Protein AF-A0A5E3WW06-F1 (afdb_monomer)

pLDDT: mean 76.6, std 21.36, range [31.81, 98.38]

Sequence (312 aa):
MSDDNSSRRSQTSQTLKNLDCHLPHRPDLPDSQSADARKVPAVPALAGVGKQVNDSDDGDSFSKTSNLSQGERTRPPTAEELYLRRRQRLVLPSGVEALHFNARTASYTGKTAYYAVEQSVVSIHCTDSRPPRRPRKTQGREEVLPLDDEKNLQWRKSVGQFIGGAFLSQIDHIPIARRLWTLGSFPAGYVLTRRITRSTTARGAGKECVHIWLTGGGFRFGSPAEFAAHAIWLMRGAPAGECACKQCTHACQKDITVILEEPFRPPRKSAASMNWPPPEDRVAKRKFGSVGDIGEVVADSVDRQVKRRHSL

Nearest PDB structures (foldseek):
  2ajp-assembly3_B  TM=4.097E-01  e=6.421E-01  Homo sapiens
  6yjz-assembly1_B  TM=3.781E-01  e=1.707E+00  Mus musculus
  6yk0-assembly2_D  TM=3.649E-01  e=1.437E+00  Mus musculus
  6yk1-assembly2_C  TM=2.907E-01  e=1.915E+00  Mus musculus

Solvent-accessible surface area (backbone atoms only — not comparable to full-atom values): 20523 Å² total; per-residue (Å²): 136,84,80,90,91,84,86,86,89,76,89,88,85,82,85,89,75,81,84,78,78,81,70,81,81,74,81,87,74,80,86,79,74,89,76,78,87,78,81,80,81,86,82,80,89,82,86,81,89,86,89,81,88,79,90,83,81,89,81,91,81,84,88,79,89,69,81,71,69,73,73,78,76,74,73,80,79,49,75,64,57,52,49,52,55,43,48,60,38,57,43,47,76,88,57,47,84,45,50,45,79,39,78,93,76,50,26,35,34,31,66,60,96,19,28,38,29,53,71,34,31,35,39,51,70,36,63,76,32,57,81,80,70,81,78,74,91,59,98,60,69,72,41,75,57,52,81,84,36,67,69,44,43,50,41,27,33,51,25,15,37,37,50,46,26,30,47,50,65,75,48,97,79,65,80,81,49,89,62,75,23,22,36,71,56,72,34,65,60,44,47,47,36,38,35,66,42,77,46,71,42,100,83,68,55,66,45,79,46,80,46,58,35,38,36,37,58,92,45,76,28,77,45,43,66,50,40,31,36,43,51,52,21,25,50,68,62,53,58,85,92,51,49,57,15,38,89,77,60,69,48,61,61,68,62,52,45,52,60,45,45,50,62,71,51,72,79,70,78,51,71,87,74,57,76,65,74,72,94,72,79,83,70,88,78,79,80,92,74,82,88,82,84,89,84,92,78,85,89,82,85,81,86,78,88,81,81,88,77,89,81,132

Structure (mmCIF, N/CA/C/O backbone):
data_AF-A0A5E3WW06-F1
#
_entry.id   AF-A0A5E3WW06-F1
#
loop_
_atom_site.group_PDB
_atom_site.id
_atom_site.type_symbol
_atom_site.label_atom_id
_atom_site.label_alt_id
_atom_site.label_comp_id
_atom_site.label_asym_id
_atom_site.label_entity_id
_atom_site.label_seq_id
_atom_site.pdbx_PDB_ins_code
_atom_site.Cartn_x
_atom_site.Cartn_y
_atom_site.Cartn_z
_atom_site.occupancy
_atom_site.B_iso_or_equiv
_atom_site.auth_seq_id
_atom_site.auth_comp_id
_atom_site.auth_asym_id
_atom_site.auth_atom_id
_atom_site.pdbx_PDB_model_num
ATOM 1 N N . MET A 1 1 ? 57.262 -16.426 46.494 1.00 44.47 1 MET A N 1
ATOM 2 C CA . MET A 1 1 ? 57.032 -15.213 45.685 1.00 44.47 1 MET A CA 1
ATOM 3 C C . MET A 1 1 ? 57.158 -15.652 44.231 1.00 44.47 1 MET A C 1
ATOM 5 O O . MET A 1 1 ? 58.234 -15.527 43.672 1.00 44.47 1 MET A O 1
ATOM 9 N N . SER A 1 2 ? 56.248 -16.467 43.694 1.00 38.16 2 SER A N 1
ATOM 10 C CA . SER A 1 2 ? 54.794 -16.262 43.508 1.00 38.16 2 SER A CA 1
ATOM 11 C C . SER A 1 2 ? 54.530 -15.110 42.533 1.00 38.16 2 SER A C 1
ATOM 13 O O . SER A 1 2 ? 54.914 -13.993 42.859 1.00 38.16 2 SER A O 1
ATOM 15 N N . ASP A 1 3 ? 53.908 -15.261 41.364 1.00 44.62 3 ASP A N 1
ATOM 16 C CA . ASP A 1 3 ? 53.401 -16.431 40.634 1.00 44.62 3 ASP A CA 1
ATOM 17 C C . ASP A 1 3 ? 53.307 -16.072 39.137 1.00 44.62 3 ASP A C 1
ATOM 19 O O . ASP A 1 3 ? 53.011 -14.930 38.774 1.00 44.62 3 ASP A O 1
ATOM 23 N N . ASP A 1 4 ? 53.540 -17.077 38.294 1.00 49.62 4 ASP A N 1
ATOM 24 C CA . ASP A 1 4 ? 53.308 -17.108 36.851 1.00 49.62 4 ASP A CA 1
ATOM 25 C C . ASP A 1 4 ? 51.827 -16.906 36.494 1.00 49.62 4 ASP A C 1
ATOM 27 O O . ASP A 1 4 ? 50.940 -17.538 37.068 1.00 49.62 4 ASP A O 1
ATOM 31 N N . ASN A 1 5 ? 51.551 -16.106 35.458 1.00 46.97 5 ASN A N 1
ATOM 32 C CA . ASN A 1 5 ? 50.218 -16.003 34.857 1.00 46.97 5 ASN A CA 1
ATOM 33 C C . ASN A 1 5 ? 50.270 -16.368 33.364 1.00 46.97 5 ASN A C 1
ATOM 35 O O . ASN A 1 5 ? 50.163 -15.521 32.478 1.00 46.97 5 ASN A O 1
ATOM 39 N N . SER A 1 6 ? 50.455 -17.664 33.102 1.00 42.97 6 SER A N 1
ATOM 40 C CA . SER A 1 6 ? 50.233 -18.318 31.808 1.00 42.97 6 SER A CA 1
ATOM 41 C C . SER A 1 6 ? 49.242 -19.466 31.984 1.00 42.97 6 SER A C 1
ATOM 43 O O . SER A 1 6 ? 49.636 -20.590 32.276 1.00 42.97 6 SER A O 1
ATOM 45 N N . SER A 1 7 ? 47.945 -19.205 31.807 1.00 41.69 7 SER A N 1
ATOM 46 C CA . SER A 1 7 ? 46.958 -20.211 31.378 1.00 41.69 7 SER A CA 1
ATOM 47 C C . SER A 1 7 ? 45.547 -19.649 31.420 1.00 41.69 7 SER A C 1
ATOM 49 O O . SER A 1 7 ? 45.032 -19.352 32.492 1.00 41.69 7 SER A O 1
ATOM 51 N N . ARG A 1 8 ? 44.881 -19.617 30.261 1.00 44.09 8 ARG A N 1
ATOM 52 C CA . ARG A 1 8 ? 43.493 -20.091 30.113 1.00 44.09 8 ARG A CA 1
ATOM 53 C C . ARG A 1 8 ? 43.119 -20.162 28.633 1.00 44.09 8 ARG A C 1
ATOM 55 O O . ARG A 1 8 ? 42.503 -19.271 28.060 1.00 44.09 8 ARG A O 1
ATOM 62 N N . ARG A 1 9 ? 43.497 -21.289 28.025 1.00 44.84 9 ARG A N 1
ATOM 63 C CA . ARG A 1 9 ? 42.700 -21.955 26.991 1.00 44.84 9 ARG A CA 1
ATOM 64 C C . ARG A 1 9 ? 41.757 -22.926 27.706 1.00 44.84 9 ARG A C 1
ATOM 66 O O . ARG A 1 9 ? 42.220 -23.883 28.314 1.00 44.84 9 ARG A O 1
ATOM 73 N N . SER A 1 10 ? 40.458 -22.707 27.572 1.00 41.53 10 SER A N 1
ATOM 74 C CA . SER A 1 10 ? 39.407 -23.719 27.741 1.00 41.53 10 SER A CA 1
ATOM 75 C C . SER A 1 10 ? 38.403 -23.421 26.627 1.00 41.53 10 SER A C 1
ATOM 77 O O . SER A 1 10 ? 37.858 -22.328 26.570 1.00 41.53 10 SER A O 1
ATOM 79 N N . GLN A 1 11 ? 38.419 -24.174 25.528 1.00 40.69 11 GLN A N 1
ATOM 80 C CA . GLN A 1 11 ? 37.597 -25.373 25.339 1.00 40.69 11 GLN A CA 1
ATOM 81 C C . GLN A 1 11 ? 36.122 -25.146 25.696 1.00 40.69 11 GLN A C 1
ATOM 83 O O . GLN A 1 11 ? 35.721 -25.337 26.835 1.00 40.69 11 GLN A O 1
ATOM 88 N N . THR A 1 12 ? 35.321 -24.839 24.677 1.00 38.12 12 THR A N 1
ATOM 89 C CA . THR A 1 12 ? 33.912 -25.245 24.581 1.00 38.12 12 THR A CA 1
ATOM 90 C C . THR A 1 12 ? 33.601 -25.530 23.112 1.00 38.12 12 THR A C 1
ATOM 92 O O . THR A 1 12 ? 33.169 -24.682 22.341 1.00 38.12 12 THR A O 1
ATOM 95 N N . SER A 1 13 ? 33.879 -26.761 22.697 1.00 43.72 13 SER A N 1
ATOM 96 C CA . SER A 1 13 ? 33.182 -27.406 21.587 1.00 43.72 13 SER A CA 1
ATOM 97 C C . SER A 1 13 ? 32.471 -28.596 22.192 1.00 43.72 13 SER A C 1
ATOM 99 O O . SER A 1 13 ? 33.157 -29.522 22.607 1.00 43.72 13 SER A O 1
ATOM 101 N N . GLN A 1 14 ? 31.139 -28.546 22.272 1.00 36.38 14 GLN A N 1
ATOM 102 C CA . GLN A 1 14 ? 30.264 -29.717 22.210 1.00 36.38 14 GLN A CA 1
ATOM 103 C C . GLN A 1 14 ? 28.780 -29.313 22.299 1.00 36.38 14 GLN A C 1
ATOM 105 O O . GLN A 1 14 ? 28.357 -28.618 23.215 1.00 36.38 14 GLN A O 1
ATOM 110 N N . THR A 1 15 ? 28.018 -29.843 21.339 1.00 38.91 15 THR A N 1
ATOM 111 C CA . THR A 1 15 ? 26.616 -30.272 21.482 1.00 38.91 15 THR A CA 1
ATOM 112 C C . THR A 1 15 ? 25.508 -29.220 21.352 1.00 38.91 15 THR A C 1
ATOM 114 O O . THR A 1 15 ? 24.919 -28.778 22.328 1.00 38.91 15 THR A O 1
ATOM 117 N N . LEU A 1 16 ? 25.095 -28.966 20.106 1.00 33.72 16 LEU A N 1
ATOM 118 C CA . LEU A 1 16 ? 23.681 -28.761 19.768 1.00 33.72 16 LEU A CA 1
ATOM 119 C C . LEU A 1 16 ? 23.302 -29.767 18.672 1.00 33.72 16 LEU A C 1
ATOM 121 O O . LEU A 1 16 ? 23.282 -29.464 17.483 1.00 33.72 16 LEU A O 1
ATOM 125 N N . LYS A 1 17 ? 23.076 -31.010 19.107 1.00 40.91 17 LYS A N 1
ATOM 126 C CA . LYS A 1 17 ? 22.220 -31.977 18.416 1.00 40.91 17 LYS A CA 1
ATOM 127 C C . LYS A 1 17 ? 20.827 -31.865 19.043 1.00 40.91 17 LYS A C 1
ATOM 129 O O . LYS A 1 17 ? 20.734 -31.723 20.257 1.00 40.91 17 LYS A O 1
ATOM 134 N N . ASN A 1 18 ? 19.804 -31.998 18.206 1.00 38.28 18 ASN A N 1
ATOM 135 C CA . ASN A 1 18 ? 18.407 -32.278 18.548 1.00 38.28 18 ASN A CA 1
ATOM 136 C C . ASN A 1 18 ? 17.653 -31.190 19.327 1.00 38.28 18 ASN A C 1
ATOM 138 O O . ASN A 1 18 ? 17.517 -31.240 20.545 1.00 38.28 18 ASN A O 1
ATOM 142 N N . LEU A 1 19 ? 17.044 -30.268 18.580 1.00 34.78 19 LEU A N 1
ATOM 143 C CA . LEU A 1 19 ? 15.713 -29.783 18.934 1.00 34.78 19 LEU A CA 1
ATOM 144 C C . LEU A 1 19 ? 14.725 -30.503 18.019 1.00 34.78 19 LEU A C 1
ATOM 146 O O . LEU A 1 19 ? 14.462 -30.075 16.897 1.00 34.78 19 LEU A O 1
ATOM 150 N N . ASP A 1 20 ? 14.251 -31.646 18.514 1.00 31.81 20 ASP A N 1
ATOM 151 C CA . ASP A 1 20 ? 13.023 -32.284 18.063 1.00 31.81 20 ASP A CA 1
ATOM 152 C C . ASP A 1 20 ? 11.877 -31.292 18.263 1.00 31.81 20 ASP A C 1
ATOM 154 O O . ASP A 1 20 ? 11.449 -30.994 19.382 1.00 31.81 20 ASP A O 1
ATOM 158 N N . CYS A 1 21 ? 11.381 -30.752 17.157 1.00 34.72 21 CYS A N 1
ATOM 159 C CA . CYS A 1 21 ? 10.109 -30.057 17.130 1.00 34.72 21 CYS A CA 1
ATOM 160 C C . CYS A 1 21 ? 9.007 -31.109 17.303 1.00 34.72 21 CYS A C 1
ATOM 162 O O . CYS A 1 21 ? 8.505 -31.655 16.321 1.00 34.72 21 CYS A O 1
ATOM 164 N N . HIS A 1 22 ? 8.631 -31.396 18.551 1.00 34.81 22 HIS A N 1
ATOM 165 C CA . HIS A 1 22 ? 7.381 -32.084 18.857 1.00 34.81 22 HIS A CA 1
ATOM 166 C C . HIS A 1 22 ? 6.211 -31.244 18.328 1.00 34.81 22 HIS A C 1
ATOM 168 O O . HIS A 1 22 ? 5.755 -30.286 18.952 1.00 34.81 22 HIS A O 1
ATOM 174 N N . LEU A 1 23 ? 5.749 -31.604 17.132 1.00 40.97 23 LEU A N 1
ATOM 175 C CA . LEU A 1 23 ? 4.445 -31.230 16.607 1.00 40.97 23 LEU A CA 1
ATOM 176 C C . LEU A 1 23 ? 3.367 -31.763 17.564 1.00 40.97 23 LEU A C 1
ATOM 178 O O . LEU A 1 23 ? 3.435 -32.935 17.946 1.00 40.97 23 LEU A O 1
ATOM 182 N N . PRO A 1 24 ? 2.352 -30.966 17.938 1.00 47.22 24 PRO A N 1
ATOM 183 C CA . PRO A 1 24 ? 1.185 -31.521 18.596 1.00 47.22 24 PRO A CA 1
ATOM 184 C C . PRO A 1 24 ? 0.477 -32.485 17.640 1.00 47.22 24 PRO A C 1
ATOM 186 O O . PRO A 1 24 ? 0.185 -32.156 16.487 1.00 47.22 24 PRO A O 1
ATOM 189 N N . HIS A 1 25 ? 0.231 -33.684 18.164 1.00 34.53 25 HIS A N 1
ATOM 190 C CA . HIS A 1 25 ? -0.555 -34.756 17.576 1.00 34.53 25 HIS A CA 1
ATOM 191 C C . HIS A 1 25 ? -1.848 -34.193 16.970 1.00 34.53 25 HIS A C 1
ATOM 193 O O . HIS A 1 25 ? -2.705 -33.647 17.668 1.00 34.53 25 HIS A O 1
ATOM 199 N N . ARG A 1 26 ? -1.976 -34.317 15.650 1.00 37.66 26 ARG A N 1
ATOM 200 C CA . ARG A 1 26 ? -3.241 -34.131 14.941 1.00 37.66 26 ARG A CA 1
ATOM 201 C C . ARG A 1 26 ? -4.137 -35.321 15.320 1.00 37.66 26 ARG A C 1
ATOM 203 O O . ARG A 1 26 ? -3.643 -36.444 15.233 1.00 37.66 26 ARG A O 1
ATOM 210 N N . PRO A 1 27 ? -5.394 -35.124 15.751 1.00 49.94 27 PRO A N 1
ATOM 211 C CA . PRO A 1 27 ? -6.323 -36.236 15.868 1.00 49.94 27 PRO A CA 1
ATOM 212 C C . PRO A 1 27 ? -6.634 -36.777 14.469 1.00 49.94 27 PRO A C 1
ATOM 214 O O . PRO A 1 27 ? -6.911 -36.003 13.545 1.00 49.94 27 PRO A O 1
ATOM 217 N N . ASP A 1 28 ? -6.539 -38.098 14.341 1.00 38.16 28 ASP A N 1
ATOM 218 C CA . ASP A 1 28 ? -6.838 -38.858 13.135 1.00 38.16 28 ASP A CA 1
ATOM 219 C C . ASP A 1 28 ? -8.276 -38.586 12.681 1.00 38.16 28 ASP A C 1
ATOM 221 O O . ASP A 1 28 ? -9.249 -38.836 13.395 1.00 38.16 28 ASP A O 1
ATOM 225 N N . LEU A 1 29 ? -8.396 -38.026 11.478 1.00 49.19 29 LEU A N 1
ATOM 226 C CA . LEU A 1 29 ? -9.656 -37.936 10.755 1.00 49.19 29 LEU A CA 1
ATOM 227 C C . LEU A 1 29 ? -9.903 -39.288 10.072 1.00 49.19 29 LEU A C 1
ATOM 229 O O . LEU A 1 29 ? -8.985 -39.799 9.432 1.00 49.19 29 LEU A O 1
ATOM 233 N N . PRO A 1 30 ? -11.115 -39.859 10.174 1.00 55.84 30 PRO A N 1
ATOM 234 C CA . PRO A 1 30 ? -11.416 -41.150 9.576 1.00 55.84 30 PRO A CA 1
ATOM 235 C C . PRO A 1 30 ? -11.345 -41.097 8.047 1.00 55.84 30 PRO A C 1
ATOM 237 O O . PRO A 1 30 ? -11.857 -40.170 7.408 1.00 55.84 30 PRO A O 1
ATOM 240 N N . ASP A 1 31 ? -10.731 -42.144 7.493 1.00 38.47 31 ASP A N 1
ATOM 241 C CA . ASP A 1 31 ? -10.622 -42.447 6.071 1.00 38.47 31 ASP A CA 1
ATOM 242 C C . ASP A 1 31 ? -11.982 -42.337 5.376 1.00 38.47 31 ASP A C 1
ATOM 244 O O . ASP A 1 31 ? -12.863 -43.194 5.492 1.00 38.47 31 ASP A O 1
ATOM 248 N N . SER A 1 32 ? -12.148 -41.250 4.624 1.00 49.25 32 SER A N 1
ATOM 249 C CA . SER A 1 32 ? -13.276 -41.084 3.718 1.00 49.25 32 SER A CA 1
ATOM 250 C C . SER A 1 32 ? -13.003 -41.901 2.465 1.00 49.25 32 SER A C 1
ATOM 252 O O . SER A 1 32 ? -12.181 -41.553 1.618 1.00 49.25 32 SER A O 1
ATOM 254 N N . GLN A 1 33 ? -13.703 -43.026 2.428 1.00 40.06 33 GLN A N 1
ATOM 255 C CA . GLN A 1 3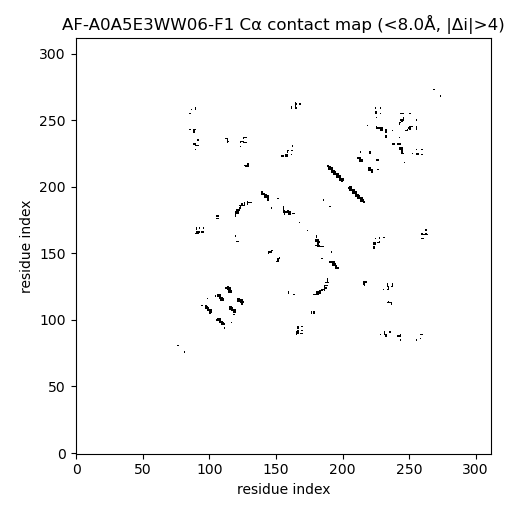3 ? -13.739 -44.021 1.376 1.00 40.06 33 GLN A CA 1
ATOM 256 C C . GLN A 1 33 ? -13.867 -43.402 -0.021 1.00 40.06 33 GLN A C 1
ATOM 258 O O . GLN 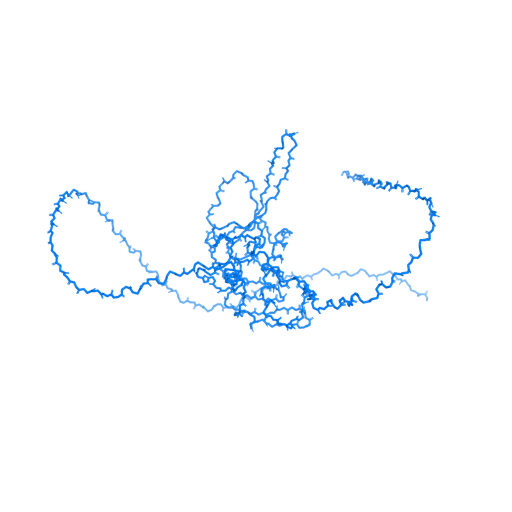A 1 33 ? -14.623 -42.461 -0.267 1.00 40.06 33 GLN A O 1
ATOM 263 N N . SER A 1 34 ? -13.115 -44.008 -0.936 1.00 47.97 34 SER A N 1
ATOM 264 C CA . SER A 1 34 ? -13.175 -43.853 -2.381 1.00 47.97 34 SER A CA 1
ATOM 265 C C . SER A 1 34 ? -14.613 -43.927 -2.899 1.00 47.97 34 SER A C 1
ATOM 267 O O . SER A 1 34 ? -15.224 -44.996 -2.888 1.00 47.97 34 SER A O 1
ATOM 269 N N . ALA A 1 35 ? -15.132 -42.805 -3.394 1.00 44.69 35 ALA A N 1
ATOM 270 C CA . ALA A 1 35 ? -16.345 -42.787 -4.196 1.00 44.69 35 ALA A CA 1
ATOM 271 C C . ALA A 1 35 ? -15.978 -42.813 -5.684 1.00 44.69 35 ALA A C 1
ATOM 273 O O . ALA A 1 35 ? -15.225 -41.973 -6.182 1.00 44.69 35 ALA A O 1
ATOM 274 N N . ASP A 1 36 ? -16.531 -43.819 -6.350 1.00 45.97 36 ASP A N 1
ATOM 275 C CA . ASP A 1 36 ? -16.414 -44.166 -7.756 1.00 45.97 36 ASP A CA 1
ATOM 276 C C . ASP A 1 36 ? -16.476 -42.996 -8.742 1.00 45.97 36 ASP A C 1
ATOM 278 O O . ASP A 1 36 ? -17.378 -42.151 -8.736 1.00 45.97 36 ASP A O 1
ATOM 282 N N . ALA A 1 37 ? -15.553 -43.055 -9.700 1.00 42.22 37 ALA A N 1
ATOM 283 C CA . ALA A 1 37 ? -15.569 -42.285 -10.927 1.00 42.22 37 ALA A CA 1
ATOM 284 C C . ALA A 1 37 ? -16.803 -42.656 -11.771 1.00 42.22 37 ALA A C 1
ATOM 286 O O . ALA A 1 37 ? -16.802 -43.616 -12.545 1.00 42.22 37 ALA A O 1
ATOM 287 N N . ARG A 1 38 ? -17.870 -41.859 -11.658 1.00 46.75 38 ARG A N 1
ATOM 288 C CA . ARG A 1 38 ? -18.993 -41.913 -12.599 1.00 46.75 38 ARG A CA 1
ATOM 289 C C . ARG A 1 38 ? -18.558 -41.380 -13.964 1.00 46.75 38 ARG A C 1
ATOM 291 O O . ARG A 1 38 ? -18.360 -40.187 -14.175 1.00 46.75 38 ARG A O 1
ATOM 298 N N . LYS A 1 39 ? -18.446 -42.331 -14.885 1.00 49.44 39 LYS A N 1
ATOM 299 C CA . LYS A 1 39 ? -18.390 -42.220 -16.344 1.00 49.44 39 LYS A CA 1
ATOM 300 C C . LYS A 1 39 ? -19.447 -41.226 -16.858 1.00 49.44 39 LYS A C 1
ATOM 302 O O . LYS A 1 39 ? -20.641 -41.502 -16.789 1.00 49.44 39 LYS A O 1
ATOM 307 N N . VAL A 1 40 ? -19.006 -40.078 -17.372 1.00 52.62 40 VAL A N 1
ATOM 308 C CA . VAL A 1 40 ? -19.863 -39.110 -18.079 1.00 52.62 40 VAL A CA 1
ATOM 309 C C . VAL A 1 40 ? -20.043 -39.594 -19.525 1.00 52.62 40 VAL A C 1
ATOM 311 O O . VAL A 1 40 ? -19.034 -39.800 -20.205 1.00 52.62 40 VAL A O 1
ATOM 314 N N . PRO A 1 41 ? -21.275 -39.817 -20.017 1.00 52.56 41 PRO A N 1
ATOM 315 C CA . PRO A 1 41 ? -21.501 -40.181 -21.408 1.00 52.56 41 PRO A CA 1
ATOM 316 C C . PRO A 1 41 ? -21.371 -38.970 -22.340 1.00 52.56 41 PRO A C 1
ATOM 318 O O . PRO A 1 41 ? -21.728 -37.842 -22.001 1.00 52.56 41 PRO A O 1
ATOM 321 N N . ALA A 1 42 ? -20.846 -39.248 -23.532 1.00 46.25 42 ALA A N 1
ATOM 322 C CA . ALA A 1 42 ? -20.680 -38.320 -24.638 1.00 46.25 42 ALA A CA 1
ATOM 323 C C . ALA A 1 42 ? -22.025 -37.739 -25.106 1.00 46.25 42 ALA A C 1
ATOM 325 O O . ALA A 1 42 ? -22.998 -38.469 -25.294 1.00 46.25 42 ALA A O 1
ATOM 326 N N . VAL A 1 43 ? -22.051 -36.426 -25.334 1.00 51.69 43 VAL A N 1
ATOM 327 C CA . VAL A 1 43 ? -23.172 -35.718 -25.964 1.00 51.69 43 VAL A CA 1
ATOM 328 C C . VAL A 1 43 ? -22.996 -35.796 -27.487 1.00 51.69 43 VAL A C 1
ATOM 330 O O . VAL A 1 43 ? -21.928 -35.416 -27.975 1.00 51.69 43 VAL A O 1
ATOM 333 N N . PRO A 1 44 ? -23.991 -36.277 -28.255 1.00 54.75 44 PRO A N 1
ATOM 334 C CA . PRO A 1 44 ? -23.914 -36.298 -29.707 1.00 54.75 44 PRO A CA 1
ATOM 335 C C . PRO A 1 44 ? -24.243 -34.923 -30.301 1.00 54.75 44 PRO A C 1
ATOM 337 O O . PRO A 1 44 ? -25.124 -34.203 -29.830 1.00 54.75 44 PRO A O 1
ATOM 340 N N . ALA A 1 45 ? -23.524 -34.585 -31.369 1.00 46.06 45 ALA A N 1
ATOM 341 C CA . ALA A 1 45 ? -23.786 -33.438 -32.221 1.00 46.06 45 ALA A CA 1
ATOM 342 C C . ALA A 1 45 ? -25.115 -33.618 -32.973 1.00 46.06 45 ALA A C 1
ATOM 344 O O . ALA A 1 45 ? -25.305 -34.617 -33.665 1.00 46.06 45 ALA A O 1
ATOM 345 N N . LEU A 1 46 ? -26.007 -32.630 -32.870 1.00 49.66 46 LEU A N 1
ATOM 346 C CA . LEU A 1 46 ? -27.198 -32.511 -33.708 1.00 49.66 46 LEU A CA 1
ATOM 347 C C . LEU A 1 46 ? -27.018 -31.341 -34.676 1.00 49.66 46 LEU A C 1
ATOM 349 O O . LEU A 1 46 ? -26.905 -30.183 -34.277 1.00 49.66 46 LEU A O 1
ATOM 353 N N . ALA A 1 47 ? -26.981 -31.691 -35.958 1.00 44.88 47 ALA A N 1
ATOM 354 C CA . ALA A 1 47 ? -27.176 -30.802 -37.091 1.00 44.88 47 ALA A CA 1
ATOM 355 C C . ALA A 1 47 ? -28.679 -30.696 -37.422 1.00 44.88 47 ALA A C 1
ATOM 357 O O . ALA A 1 47 ? -29.413 -31.669 -37.263 1.00 44.88 47 ALA A O 1
ATOM 358 N N . GLY A 1 48 ? -29.111 -29.536 -37.930 1.00 43.03 48 GLY A N 1
ATOM 359 C CA . GLY A 1 48 ? -30.460 -29.268 -38.466 1.00 43.03 48 GLY A CA 1
ATOM 360 C C . GLY A 1 48 ? -30.848 -27.804 -38.222 1.00 43.03 48 GLY A C 1
ATOM 361 O O . GLY A 1 48 ? -31.063 -27.418 -37.083 1.00 43.03 48 GLY A O 1
ATOM 362 N N . VAL A 1 49 ? -30.674 -26.881 -39.176 1.00 48.91 49 VAL A N 1
ATOM 363 C CA . VAL A 1 49 ? -31.602 -26.526 -40.277 1.00 48.91 49 VAL A CA 1
ATOM 364 C C . VAL A 1 49 ? -33.008 -26.164 -39.776 1.00 48.91 49 VAL A C 1
ATOM 366 O O . VAL A 1 49 ? -33.754 -27.034 -39.348 1.00 48.91 49 VAL A O 1
ATOM 369 N N . GLY A 1 50 ? -33.389 -24.888 -39.909 1.00 37.69 50 GLY A N 1
ATOM 370 C CA . GLY A 1 50 ? -34.759 -24.423 -39.672 1.00 37.69 50 GLY A CA 1
ATOM 371 C C . GLY A 1 50 ? -34.912 -22.907 -39.806 1.00 37.69 50 GLY A C 1
ATOM 372 O O . GLY A 1 50 ? -34.659 -22.161 -38.871 1.00 37.69 50 GLY A O 1
ATOM 373 N N . LYS A 1 51 ? -35.311 -22.466 -40.998 1.00 52.59 51 LYS A N 1
ATOM 374 C CA . LYS A 1 51 ? -35.701 -21.100 -41.370 1.00 52.59 51 LYS A CA 1
ATOM 375 C C . LYS A 1 51 ? -37.168 -20.901 -40.962 1.00 52.59 51 LYS A C 1
ATOM 377 O O . LYS A 1 51 ? -37.985 -21.713 -41.385 1.00 52.59 51 LYS A O 1
ATOM 382 N N . GLN A 1 52 ? -37.532 -19.841 -40.237 1.00 47.78 52 GLN A N 1
ATOM 383 C CA . GLN A 1 52 ? -38.926 -19.381 -40.224 1.00 47.78 52 GLN A CA 1
ATOM 384 C C . GLN A 1 52 ? -39.036 -17.876 -39.960 1.00 47.78 52 GLN A C 1
ATOM 386 O O . GLN A 1 52 ? -38.572 -17.353 -38.952 1.00 47.78 52 GLN A O 1
ATOM 391 N N . VAL A 1 53 ? -39.619 -17.218 -40.955 1.00 55.50 53 VAL A N 1
ATOM 392 C CA . VAL A 1 53 ? -40.130 -15.850 -40.973 1.00 55.50 53 VAL A CA 1
ATOM 393 C C . VAL A 1 53 ? -41.475 -15.873 -40.248 1.00 55.50 53 VAL A C 1
ATOM 395 O O . VAL A 1 53 ? -42.225 -16.818 -40.469 1.00 55.50 53 VAL A O 1
ATOM 398 N N . ASN A 1 54 ? -41.778 -14.869 -39.428 1.00 55.12 54 ASN A N 1
ATOM 399 C CA . ASN A 1 54 ? -43.151 -14.511 -39.068 1.00 55.12 54 ASN A CA 1
ATOM 400 C C . ASN A 1 54 ? -43.194 -13.017 -38.729 1.00 55.12 54 ASN A C 1
ATOM 402 O O . ASN A 1 54 ? -42.780 -12.601 -37.648 1.00 55.12 54 ASN A O 1
ATOM 406 N N . ASP A 1 55 ? -43.684 -12.245 -39.696 1.00 52.72 55 ASP A N 1
ATOM 407 C CA . ASP A 1 55 ? -44.430 -11.012 -39.469 1.00 52.72 55 ASP A CA 1
ATOM 408 C C . ASP A 1 55 ? -45.709 -11.343 -38.692 1.00 52.72 55 ASP A C 1
ATOM 410 O O . ASP A 1 55 ? -46.373 -12.334 -39.008 1.00 52.72 55 ASP A O 1
ATOM 414 N N . SER A 1 56 ? -46.086 -10.520 -37.714 1.00 65.06 56 SER A N 1
ATOM 415 C CA . SER A 1 56 ? -47.494 -10.281 -37.368 1.00 65.06 56 SER A CA 1
ATOM 416 C C . SER A 1 56 ? -47.632 -9.010 -36.538 1.00 65.06 56 SER A C 1
ATOM 418 O O . SER A 1 56 ? -47.000 -8.848 -35.493 1.00 65.06 56 SER A O 1
ATOM 420 N N . ASP A 1 57 ? -48.461 -8.147 -37.104 1.00 59.84 57 ASP A N 1
ATOM 421 C CA . ASP A 1 57 ? -48.889 -6.814 -36.712 1.00 59.84 57 ASP A CA 1
ATOM 422 C C . ASP A 1 57 ? -49.970 -6.840 -35.612 1.00 59.84 57 ASP A C 1
ATOM 424 O O . ASP A 1 57 ? -50.653 -7.847 -35.418 1.00 59.84 57 ASP A O 1
ATOM 428 N N . ASP A 1 58 ? -50.143 -5.669 -34.996 1.00 58.25 58 ASP A N 1
ATOM 429 C CA . ASP A 1 58 ? -51.332 -5.136 -34.314 1.00 58.25 58 ASP A CA 1
ATOM 430 C C . ASP A 1 58 ? -51.859 -5.736 -32.993 1.00 58.25 58 ASP A C 1
ATOM 432 O O . ASP A 1 58 ? -52.224 -6.904 -32.862 1.00 58.25 58 ASP A O 1
ATOM 436 N N . GLY A 1 59 ? -52.043 -4.836 -32.015 1.00 55.56 59 GLY A N 1
ATOM 437 C CA . GLY A 1 59 ? -52.852 -5.088 -30.823 1.00 55.56 59 GLY A CA 1
ATOM 438 C C . GLY A 1 59 ? -52.704 -4.045 -29.714 1.00 55.56 59 GLY A C 1
ATOM 439 O O . GLY A 1 59 ? -52.117 -4.332 -28.672 1.00 55.56 59 GLY A O 1
ATOM 440 N N . ASP A 1 60 ? -53.259 -2.851 -29.930 1.00 59.84 60 ASP A N 1
ATOM 441 C CA . ASP A 1 60 ? -53.477 -1.804 -28.923 1.00 59.84 60 ASP A CA 1
ATOM 442 C C . ASP A 1 60 ? -54.114 -2.330 -27.620 1.00 59.84 60 ASP A C 1
ATOM 444 O O . ASP A 1 60 ? -55.175 -2.954 -27.644 1.00 59.84 60 ASP A O 1
ATOM 448 N N . SER A 1 61 ? -53.556 -1.966 -26.455 1.00 66.25 61 SER A N 1
ATOM 449 C CA . SER A 1 61 ? -54.365 -1.816 -25.237 1.00 66.25 61 SER A CA 1
ATOM 450 C C . SER A 1 61 ? -53.764 -0.824 -24.238 1.00 66.25 61 SER A C 1
ATOM 452 O O . SER A 1 61 ? -52.734 -1.037 -23.602 1.00 66.25 61 SER A O 1
ATOM 454 N N . PHE A 1 62 ? -54.513 0.262 -24.106 1.00 51.72 62 PHE A N 1
ATOM 455 C CA . PHE A 1 62 ? -54.404 1.427 -23.241 1.00 51.72 62 PHE A CA 1
ATOM 456 C C . PHE A 1 62 ? -54.163 1.182 -21.731 1.00 51.72 62 PHE A C 1
ATOM 458 O O . PHE A 1 62 ? -54.677 0.247 -21.122 1.00 51.72 62 PHE A O 1
ATOM 465 N N . SER A 1 63 ? -53.538 2.204 -21.126 1.00 58.72 63 SER A N 1
ATOM 466 C CA . SER A 1 63 ? -53.790 2.743 -19.775 1.00 58.72 63 SER A CA 1
ATOM 467 C C . SER A 1 63 ? -53.230 2.029 -18.541 1.00 58.72 63 SER A C 1
ATOM 469 O O . SER A 1 63 ? -53.944 1.357 -17.799 1.00 58.72 63 SER A O 1
ATOM 471 N N . LYS A 1 64 ? -52.012 2.427 -18.159 1.00 55.94 64 LYS A N 1
ATOM 472 C CA . LYS A 1 64 ? -51.775 2.983 -16.815 1.00 55.94 64 LYS A CA 1
ATOM 473 C C . LYS A 1 64 ? -50.532 3.864 -16.836 1.00 55.94 64 LYS A C 1
ATOM 475 O O . LYS A 1 64 ? -49.404 3.388 -16.856 1.00 55.94 64 LYS A O 1
ATOM 480 N N . THR A 1 65 ? -50.768 5.169 -16.828 1.00 51.03 65 THR A N 1
ATOM 481 C CA . THR A 1 65 ? -49.794 6.216 -16.522 1.00 51.03 65 THR A CA 1
ATOM 482 C C . THR A 1 65 ? -49.343 6.070 -15.068 1.00 51.03 65 THR A C 1
ATOM 484 O O . THR A 1 65 ? -49.747 6.811 -14.176 1.00 51.03 65 THR A O 1
ATOM 487 N N . SER A 1 66 ? -48.510 5.070 -14.791 1.00 56.38 66 SER A N 1
ATOM 488 C CA . SER A 1 66 ? -47.715 5.063 -13.572 1.00 56.38 66 SER A CA 1
ATOM 489 C C . SER A 1 66 ? -46.760 6.241 -13.670 1.00 56.38 66 SER A C 1
ATOM 491 O O . SER A 1 66 ? -45.914 6.261 -14.562 1.00 56.38 66 SER A O 1
ATOM 493 N N . ASN A 1 67 ? -46.945 7.215 -12.777 1.00 53.06 67 ASN A N 1
ATOM 494 C CA . ASN A 1 67 ? -46.011 8.288 -12.471 1.00 53.06 67 ASN A CA 1
ATOM 495 C C . ASN A 1 67 ? -44.579 7.741 -12.473 1.00 53.06 67 ASN A C 1
ATOM 497 O O . ASN A 1 67 ? -44.092 7.241 -11.458 1.00 53.06 67 ASN A O 1
ATOM 501 N N . LEU A 1 68 ? -43.908 7.831 -13.622 1.00 55.53 68 LEU A N 1
ATOM 502 C CA . LEU A 1 68 ? -42.464 7.781 -13.711 1.00 55.53 68 LEU A CA 1
ATOM 503 C C . LEU A 1 68 ? -42.019 9.023 -12.957 1.00 55.53 68 LEU A C 1
ATOM 505 O O . LEU A 1 68 ? -41.977 10.115 -13.522 1.00 55.53 68 LEU A O 1
ATOM 509 N N . SER A 1 69 ? -41.815 8.843 -11.646 1.00 61.53 69 SER A N 1
ATOM 510 C CA . SER A 1 69 ? -40.982 9.686 -10.799 1.00 61.53 69 SER A CA 1
ATOM 511 C C . SER A 1 69 ? -39.882 10.207 -11.703 1.00 61.53 69 SER A C 1
ATOM 513 O O . SER A 1 69 ? -39.079 9.423 -12.214 1.00 61.53 69 SER A O 1
ATOM 515 N N . GLN A 1 70 ? -39.988 11.493 -12.046 1.00 58.25 70 GLN A N 1
ATOM 516 C CA . GLN A 1 70 ? -39.052 12.166 -12.925 1.00 58.25 70 GLN A CA 1
ATOM 517 C C . GLN A 1 70 ? -37.685 11.868 -12.347 1.00 58.25 70 GLN A C 1
ATOM 519 O O . GLN A 1 70 ? -37.382 12.334 -11.252 1.00 58.25 70 GLN A O 1
ATOM 524 N N . GLY A 1 71 ? -36.952 10.990 -13.038 1.00 61.84 71 GLY A N 1
ATOM 525 C CA . GLY A 1 71 ? -35.741 10.392 -12.516 1.00 61.84 71 GLY A CA 1
ATOM 526 C C . GLY A 1 71 ? -34.871 11.507 -11.988 1.00 61.84 71 GLY A C 1
ATOM 527 O O . GLY A 1 71 ? -34.451 12.370 -12.765 1.00 61.84 71 GLY A O 1
ATOM 528 N N . GLU A 1 72 ? -34.679 11.522 -10.669 1.00 70.69 72 GLU A N 1
ATOM 529 C CA . GLU A 1 72 ? -33.763 12.434 -10.017 1.00 70.69 72 GLU A CA 1
ATOM 530 C C . GLU A 1 72 ? -32.425 12.223 -10.710 1.00 70.69 72 GLU A C 1
ATOM 532 O O . GLU A 1 72 ? -31.739 11.215 -10.511 1.00 70.69 72 GLU A O 1
ATOM 537 N N . ARG A 1 73 ? -32.096 13.143 -11.622 1.00 81.69 73 ARG A N 1
ATOM 538 C CA . ARG A 1 73 ? -30.794 13.199 -12.265 1.00 81.69 73 ARG A CA 1
ATOM 539 C C . ARG A 1 73 ? -29.827 13.464 -11.134 1.00 81.69 73 ARG A C 1
ATOM 541 O O . ARG A 1 73 ? -29.645 14.605 -10.716 1.00 81.69 73 ARG A O 1
ATOM 548 N N . THR A 1 74 ? -29.272 12.387 -10.600 1.00 86.44 74 THR A N 1
ATOM 549 C CA . THR A 1 74 ? -28.291 12.439 -9.534 1.00 86.44 74 THR A CA 1
ATOM 550 C C . THR A 1 74 ? -27.154 13.289 -10.064 1.00 86.44 74 THR A C 1
ATOM 552 O O . THR A 1 74 ? -26.504 12.953 -11.058 1.00 86.44 74 THR A O 1
ATOM 555 N N . ARG A 1 75 ? -26.989 14.465 -9.454 1.00 94.56 75 ARG A N 1
ATOM 556 C CA . ARG A 1 75 ? -25.917 15.386 -9.805 1.00 94.56 75 ARG A CA 1
ATOM 557 C C . ARG A 1 75 ? -24.596 14.607 -9.730 1.00 94.56 75 ARG A C 1
ATOM 559 O O . ARG A 1 75 ? -24.405 13.855 -8.771 1.00 94.56 75 ARG A O 1
ATOM 566 N N . PRO A 1 76 ? -23.687 14.764 -10.708 1.00 94.31 76 PRO A N 1
ATOM 567 C CA . PRO A 1 76 ? -22.376 14.141 -10.618 1.00 94.31 76 PRO A CA 1
ATOM 568 C C . PRO A 1 76 ? -21.684 14.589 -9.321 1.00 94.31 76 PRO A C 1
ATOM 570 O O . PRO A 1 76 ? -21.772 15.772 -8.970 1.00 94.31 76 PRO A O 1
ATOM 573 N N . PRO A 1 77 ? -21.011 13.669 -8.609 1.00 94.06 77 PRO A N 1
ATOM 574 C CA . PRO A 1 77 ? -20.375 13.993 -7.345 1.00 94.06 77 PRO A CA 1
ATOM 575 C C . PRO A 1 77 ? -19.313 15.077 -7.539 1.00 94.06 77 PRO A C 1
ATOM 577 O O . PRO A 1 77 ? -18.608 15.114 -8.553 1.00 94.06 77 PRO A O 1
ATOM 580 N N . THR A 1 78 ? -19.192 15.963 -6.559 1.00 95.25 78 THR A N 1
ATOM 581 C CA . THR A 1 78 ? -18.167 17.007 -6.556 1.00 95.25 78 THR A CA 1
ATOM 582 C C . THR A 1 78 ? -16.773 16.406 -6.339 1.00 95.25 78 THR A C 1
ATOM 584 O O . THR A 1 78 ? -16.616 15.287 -5.843 1.00 95.25 78 THR A O 1
ATOM 587 N N . ALA A 1 79 ? -15.722 17.152 -6.693 1.00 92.44 79 ALA A N 1
ATOM 588 C CA . ALA A 1 79 ? -14.343 16.715 -6.459 1.00 92.44 79 ALA A CA 1
ATOM 589 C C . ALA A 1 79 ? -14.054 16.461 -4.964 1.00 92.44 79 ALA A C 1
ATOM 591 O O . ALA A 1 79 ? -13.313 15.539 -4.623 1.00 92.44 79 ALA A O 1
ATOM 592 N N . GLU A 1 80 ? -14.674 17.245 -4.081 1.00 94.19 80 GLU A N 1
ATOM 593 C CA . GLU A 1 80 ? -14.572 17.098 -2.629 1.00 94.19 80 GLU A CA 1
ATOM 594 C C . GLU A 1 80 ? -15.257 15.819 -2.132 1.00 94.19 80 GLU A C 1
ATOM 596 O O . GLU A 1 80 ? -14.657 15.048 -1.383 1.00 94.19 80 GLU A O 1
ATOM 601 N N . GLU A 1 81 ? -16.464 15.517 -2.616 1.00 94.88 81 GLU A N 1
ATOM 602 C CA . GLU A 1 81 ? -17.160 14.265 -2.287 1.00 94.88 81 GLU A CA 1
ATOM 603 C C . GLU A 1 81 ? -16.357 13.036 -2.732 1.00 94.88 81 GLU A C 1
ATOM 605 O O . GLU A 1 81 ? -16.249 12.052 -1.995 1.00 94.88 81 GLU A O 1
ATOM 610 N N . LEU A 1 82 ? -15.743 13.092 -3.919 1.00 93.00 82 LEU A N 1
ATOM 611 C CA . LEU A 1 82 ? -14.860 12.031 -4.409 1.00 93.00 82 LEU A CA 1
ATOM 612 C C . LEU A 1 82 ? -13.606 11.879 -3.537 1.00 93.00 82 LEU A C 1
ATOM 614 O O . LEU A 1 82 ? -13.187 10.749 -3.265 1.00 93.00 82 LEU A O 1
ATOM 618 N N . TYR A 1 83 ? -13.021 12.990 -3.081 1.00 92.81 83 TYR A N 1
ATOM 619 C CA . TYR A 1 83 ? -11.889 12.986 -2.155 1.00 92.81 83 TYR A CA 1
ATOM 620 C C . TYR A 1 83 ? -12.259 12.338 -0.817 1.00 92.81 83 TYR A C 1
ATOM 622 O O . TYR A 1 83 ? -11.560 11.430 -0.363 1.00 92.81 83 TYR A O 1
ATOM 630 N N . LEU A 1 84 ? -13.385 12.737 -0.219 1.00 94.00 84 LEU A N 1
ATOM 631 C CA . LEU A 1 84 ? -13.860 12.199 1.057 1.00 94.00 84 LEU A CA 1
ATOM 632 C C . LEU A 1 84 ? -14.186 10.706 0.964 1.00 94.00 84 LEU A C 1
ATOM 634 O O . LEU A 1 84 ? -13.729 9.934 1.808 1.00 94.00 84 LEU A O 1
ATOM 638 N N . ARG A 1 85 ? -14.878 10.267 -0.097 1.00 94.06 85 ARG A N 1
ATOM 639 C CA . ARG A 1 85 ? -15.131 8.835 -0.343 1.00 94.06 85 ARG A CA 1
ATOM 640 C C . ARG A 1 85 ? -13.830 8.045 -0.468 1.00 94.06 85 ARG A C 1
ATOM 642 O O . ARG A 1 85 ? -13.705 6.950 0.079 1.00 94.06 85 ARG A O 1
ATOM 649 N N . ARG A 1 86 ? -12.831 8.593 -1.168 1.00 93.94 86 ARG A N 1
ATOM 650 C CA . ARG A 1 86 ? -11.517 7.950 -1.305 1.00 93.94 86 ARG A CA 1
ATOM 651 C C . ARG A 1 86 ? -10.793 7.870 0.035 1.00 93.94 86 ARG A C 1
ATOM 653 O O . ARG A 1 86 ? -10.261 6.812 0.358 1.00 93.94 86 ARG A O 1
ATOM 660 N N . ARG A 1 87 ? -10.812 8.948 0.823 1.00 93.56 87 ARG A N 1
ATOM 661 C CA . ARG A 1 87 ? -10.245 8.978 2.175 1.00 93.56 87 ARG A CA 1
ATOM 662 C C . ARG A 1 87 ? -10.890 7.916 3.059 1.00 93.56 87 ARG A C 1
ATOM 664 O O . ARG A 1 87 ? -10.168 7.106 3.619 1.00 93.56 87 ARG A O 1
ATOM 671 N N . GLN A 1 88 ? -12.219 7.840 3.098 1.00 93.75 88 GLN A N 1
ATOM 672 C CA . GLN A 1 88 ? -12.946 6.819 3.863 1.00 93.75 88 GLN A CA 1
ATOM 673 C C . GLN A 1 88 ? -12.526 5.390 3.486 1.00 93.75 88 GLN A C 1
ATOM 675 O O . GLN A 1 88 ? -12.369 4.541 4.358 1.00 93.75 88 GLN A O 1
ATOM 680 N N . ARG A 1 89 ? -12.279 5.121 2.198 1.00 94.00 89 ARG A N 1
ATOM 681 C CA . ARG A 1 89 ? -11.830 3.799 1.731 1.00 94.00 89 ARG A CA 1
ATOM 682 C C . ARG A 1 89 ? -10.381 3.457 2.084 1.00 94.00 89 ARG A C 1
ATOM 684 O O . ARG A 1 89 ? -10.040 2.273 2.116 1.00 94.00 89 ARG A O 1
ATOM 691 N N . LEU A 1 90 ? -9.545 4.469 2.312 1.00 92.94 90 LEU A N 1
ATOM 692 C CA . LEU A 1 90 ? -8.135 4.334 2.693 1.00 92.94 90 LEU A CA 1
ATOM 693 C C . LEU A 1 90 ? -7.922 4.341 4.213 1.00 92.94 90 LEU A C 1
ATOM 695 O O . LEU A 1 90 ? -6.792 4.208 4.672 1.00 92.94 90 LEU A O 1
ATOM 699 N N . VAL A 1 91 ? -8.996 4.474 4.986 1.00 90.12 91 VAL A N 1
ATOM 700 C CA . VAL A 1 91 ? -8.994 4.404 6.445 1.00 90.12 91 VAL A CA 1
ATOM 701 C C . VAL A 1 91 ? -9.409 2.991 6.887 1.00 90.12 91 VAL A C 1
ATOM 703 O O . VAL A 1 91 ? -10.148 2.296 6.185 1.00 90.12 91 VAL A O 1
ATOM 706 N N . LEU A 1 92 ? -8.909 2.539 8.042 1.00 83.88 92 LEU A N 1
ATOM 707 C CA . LEU A 1 92 ? -9.171 1.208 8.612 1.00 83.88 92 LEU A CA 1
ATOM 708 C C . LEU A 1 92 ? -10.032 1.315 9.885 1.00 83.88 92 LEU A C 1
ATOM 710 O O . LEU A 1 92 ? -9.492 1.168 10.981 1.00 83.88 92 LEU A O 1
ATOM 714 N N . PRO A 1 93 ? -11.345 1.598 9.787 1.00 78.69 93 PRO A N 1
ATOM 715 C CA . PRO A 1 93 ? -12.170 1.909 10.958 1.00 78.69 93 PRO A CA 1
ATOM 716 C C . PRO A 1 93 ? -12.329 0.736 11.923 1.00 78.69 93 PRO A C 1
ATOM 718 O O . PRO A 1 93 ? -12.014 0.859 13.100 1.00 78.69 93 PRO A O 1
ATOM 721 N N . SER A 1 94 ? -12.698 -0.443 11.424 1.00 73.12 94 SER A N 1
ATOM 722 C CA . SER A 1 94 ? -12.888 -1.642 12.257 1.00 73.12 94 SER A CA 1
ATOM 723 C C . SER A 1 94 ? -11.600 -2.181 12.882 1.00 73.12 94 SER A C 1
ATOM 725 O O . SER A 1 94 ? -11.637 -3.048 13.749 1.00 73.12 94 SER A O 1
ATOM 727 N N . GLY A 1 95 ? -10.448 -1.714 12.405 1.00 72.69 95 GLY A N 1
ATOM 728 C CA . GLY A 1 95 ? -9.160 -2.259 12.785 1.00 72.69 95 GLY A CA 1
ATOM 729 C C . GLY A 1 95 ? -8.495 -1.577 13.971 1.00 72.69 95 GLY A C 1
ATOM 730 O O . GLY A 1 95 ? -7.615 -2.169 14.592 1.00 72.69 95 GLY A O 1
ATOM 731 N N . VAL A 1 96 ? -8.899 -0.343 14.268 1.00 81.00 96 VAL A N 1
ATOM 732 C CA . VAL A 1 96 ? -8.288 0.497 15.305 1.00 81.00 96 VAL A CA 1
ATOM 733 C C . VAL A 1 96 ? -8.575 -0.041 16.701 1.00 81.00 96 VAL A C 1
ATOM 735 O O . VAL A 1 96 ? -7.658 -0.142 17.509 1.00 81.00 96 VAL A O 1
ATOM 738 N N . GLU A 1 97 ? -9.811 -0.464 16.961 1.00 86.12 97 GLU A N 1
ATOM 739 C CA . GLU A 1 97 ? -10.229 -0.993 18.267 1.00 86.12 97 GLU A CA 1
ATOM 740 C C . GLU A 1 97 ? -9.516 -2.304 18.631 1.00 86.12 97 GLU A C 1
ATOM 742 O O . GLU A 1 97 ? -9.357 -2.632 19.804 1.00 86.12 97 GLU A O 1
ATOM 747 N N . ALA A 1 98 ? -9.035 -3.042 17.627 1.00 88.44 98 ALA A N 1
ATOM 748 C CA . ALA A 1 98 ? -8.294 -4.283 17.823 1.00 88.44 98 ALA A CA 1
ATOM 749 C C . ALA A 1 98 ? -6.803 -4.064 18.147 1.00 88.44 98 ALA A C 1
ATOM 751 O O . ALA A 1 98 ? -6.100 -5.039 18.429 1.00 88.44 98 ALA A O 1
ATOM 752 N N . LEU A 1 99 ? -6.291 -2.829 18.060 1.00 92.38 99 LEU A N 1
ATOM 753 C CA . LEU A 1 99 ? -4.882 -2.518 18.301 1.00 92.38 99 LEU A CA 1
ATOM 754 C C . LEU A 1 99 ? -4.640 -2.099 19.752 1.00 92.38 99 LEU A C 1
ATOM 756 O O . LEU A 1 99 ? -5.186 -1.121 20.250 1.00 92.38 99 LEU A O 1
ATOM 760 N N . HIS A 1 100 ? -3.712 -2.790 20.400 1.00 93.38 100 HIS A N 1
ATOM 761 C CA . HIS A 1 100 ? -3.209 -2.475 21.725 1.00 93.38 100 HIS A CA 1
ATOM 762 C C . HIS A 1 100 ? -1.794 -1.893 21.633 1.00 93.38 100 HIS A C 1
ATOM 764 O O . HIS A 1 100 ? -0.886 -2.512 21.066 1.00 93.38 100 HIS A O 1
ATOM 770 N N . PHE A 1 101 ? -1.581 -0.716 22.226 1.00 92.75 101 PHE A N 1
ATOM 771 C CA . PHE A 1 101 ? -0.258 -0.103 22.320 1.00 92.75 101 PHE A CA 1
ATOM 772 C C . PHE A 1 101 ? 0.510 -0.626 23.537 1.00 92.75 101 PHE A C 1
ATOM 774 O O . PHE A 1 101 ? 0.071 -0.509 24.678 1.00 92.75 101 PHE A O 1
ATOM 781 N N . ASN A 1 102 ? 1.703 -1.167 23.308 1.00 93.06 102 ASN A N 1
ATOM 782 C CA . ASN A 1 102 ? 2.628 -1.543 24.366 1.00 93.06 102 ASN A CA 1
ATOM 783 C C . ASN A 1 102 ? 3.639 -0.412 24.600 1.00 93.06 102 ASN A C 1
ATOM 785 O O . ASN A 1 102 ? 4.568 -0.226 23.809 1.00 93.06 102 ASN A O 1
ATOM 789 N N . ALA A 1 103 ? 3.490 0.306 25.716 1.00 91.94 103 ALA A N 1
ATOM 790 C CA . ALA A 1 103 ? 4.359 1.427 26.075 1.00 91.94 103 ALA A CA 1
ATOM 791 C C . ALA A 1 103 ? 5.832 1.024 26.275 1.00 91.94 103 ALA A C 1
ATOM 793 O O . ALA A 1 103 ? 6.727 1.787 25.919 1.00 91.94 103 ALA A O 1
ATOM 794 N N . ARG A 1 104 ? 6.105 -0.190 26.779 1.00 92.56 104 ARG A N 1
ATOM 795 C CA . ARG A 1 104 ? 7.474 -0.673 27.036 1.00 92.56 104 ARG A CA 1
ATOM 796 C C . ARG A 1 104 ? 8.265 -0.861 25.745 1.00 92.56 104 ARG A C 1
ATOM 798 O O . ARG A 1 104 ? 9.454 -0.564 25.697 1.00 92.56 104 ARG A O 1
ATOM 805 N N . THR A 1 105 ? 7.618 -1.383 24.708 1.00 91.69 105 THR A N 1
ATOM 806 C CA . THR A 1 105 ? 8.255 -1.642 23.407 1.00 91.69 105 THR A CA 1
ATOM 807 C C . THR A 1 105 ? 7.960 -0.557 22.374 1.00 91.69 105 THR A C 1
ATOM 809 O O . THR A 1 105 ? 8.501 -0.618 21.268 1.00 91.69 105 THR A O 1
ATOM 812 N N . ALA A 1 106 ? 7.124 0.427 22.726 1.00 91.56 106 ALA A N 1
ATOM 813 C CA . ALA A 1 106 ? 6.592 1.457 21.840 1.00 91.56 106 ALA A CA 1
ATOM 814 C C . ALA A 1 106 ? 6.054 0.867 20.523 1.00 91.56 106 ALA A C 1
ATOM 816 O O . ALA A 1 106 ? 6.410 1.317 19.431 1.00 91.56 106 ALA A O 1
ATOM 817 N N . SER A 1 107 ? 5.248 -0.192 20.625 1.00 93.19 107 SER A N 1
ATOM 818 C CA . SER A 1 107 ? 4.764 -0.948 19.467 1.00 93.19 107 SER A CA 1
ATOM 819 C C . SER A 1 107 ? 3.301 -1.352 19.601 1.00 93.19 107 SER A C 1
ATOM 821 O O . SER A 1 107 ? 2.753 -1.357 20.702 1.00 93.19 107 SER A O 1
ATOM 823 N N . TYR A 1 108 ? 2.678 -1.673 18.470 1.00 93.44 108 TYR A N 1
ATOM 824 C CA . TYR A 1 108 ? 1.280 -2.091 18.406 1.00 93.44 108 TYR A CA 1
ATOM 825 C C . TYR A 1 108 ? 1.175 -3.599 18.232 1.00 93.44 108 TYR A C 1
ATOM 827 O O . TYR A 1 108 ? 1.954 -4.193 17.484 1.00 93.44 108 TYR A O 1
ATOM 835 N N . THR A 1 109 ? 0.179 -4.194 18.877 1.00 95.69 109 THR A N 1
ATOM 836 C CA . THR A 1 109 ? -0.218 -5.584 18.653 1.00 95.69 109 THR A CA 1
ATOM 837 C C . THR A 1 109 ? -1.733 -5.656 18.507 1.00 95.69 109 THR A C 1
ATOM 839 O O . THR A 1 109 ? -2.445 -4.946 19.204 1.00 95.69 109 THR A O 1
ATOM 842 N N . GLY A 1 110 ? -2.238 -6.504 17.621 1.00 95.25 110 GLY A N 1
ATOM 843 C CA . GLY A 1 110 ? -3.672 -6.711 17.435 1.00 95.25 110 GLY A CA 1
ATOM 844 C C . GLY A 1 110 ? -3.953 -7.778 16.390 1.00 95.25 110 GLY A C 1
ATOM 845 O O . GLY A 1 110 ? -3.077 -8.129 15.600 1.00 95.25 110 GLY A O 1
ATOM 846 N N . LYS A 1 111 ? -5.168 -8.322 16.372 1.00 96.25 111 LYS A N 1
ATOM 847 C CA . LYS A 1 111 ? -5.539 -9.385 15.432 1.00 96.25 111 LYS A CA 1
ATOM 848 C C . LYS A 1 111 ? -6.996 -9.264 15.016 1.00 96.25 111 LYS A C 1
ATOM 850 O O . LYS A 1 111 ? -7.866 -9.037 15.848 1.00 96.25 111 LYS A O 1
ATOM 855 N N . THR A 1 112 ? -7.249 -9.465 13.729 1.00 95.38 112 THR A N 1
ATOM 856 C CA . THR A 1 112 ? -8.585 -9.577 13.137 1.00 95.38 112 THR A CA 1
ATOM 857 C C . THR A 1 112 ? -8.671 -10.860 12.302 1.00 95.38 112 THR A C 1
ATOM 859 O O . THR A 1 112 ? -7.718 -11.643 12.236 1.00 95.38 112 THR A O 1
ATOM 862 N N . ALA A 1 113 ? -9.803 -11.083 11.632 1.00 95.06 113 ALA A N 1
ATOM 863 C CA . ALA A 1 113 ? -9.936 -12.171 10.663 1.00 95.06 113 ALA A CA 1
ATOM 864 C C . ALA A 1 113 ? -9.025 -11.992 9.429 1.00 95.06 113 ALA A C 1
ATOM 866 O O . ALA A 1 113 ? -8.603 -12.977 8.827 1.00 95.06 113 ALA A O 1
ATOM 867 N N . TYR A 1 114 ? -8.694 -10.750 9.058 1.00 96.00 114 TYR A N 1
ATOM 868 C CA . TYR A 1 114 ? -8.046 -10.437 7.777 1.00 96.00 114 TYR A CA 1
ATOM 869 C C . TYR A 1 114 ? -6.576 -10.043 7.903 1.00 96.00 114 TYR A C 1
ATOM 871 O O . TYR A 1 114 ? -5.856 -10.058 6.903 1.00 96.00 114 TYR A O 1
ATOM 879 N N . TYR A 1 115 ? -6.119 -9.688 9.103 1.00 97.12 115 TYR A N 1
ATOM 880 C CA . TYR A 1 115 ? -4.727 -9.334 9.355 1.00 97.12 115 TYR A CA 1
ATOM 881 C C . TYR A 1 115 ? -4.350 -9.506 10.833 1.00 97.12 115 TYR A C 1
ATOM 883 O O . TYR A 1 115 ? -5.208 -9.575 11.716 1.00 97.12 115 TYR A O 1
ATOM 891 N N . ALA A 1 116 ? -3.050 -9.528 11.103 1.00 97.12 116 ALA A N 1
ATOM 892 C CA . ALA A 1 116 ? -2.468 -9.412 12.432 1.00 97.12 116 ALA A CA 1
ATOM 893 C C . ALA A 1 116 ? -1.400 -8.313 12.444 1.00 97.12 116 ALA A C 1
ATOM 895 O O . ALA A 1 116 ? -0.772 -8.023 11.425 1.00 97.12 116 ALA A O 1
ATOM 896 N N . VAL A 1 117 ? -1.208 -7.693 13.600 1.00 96.69 117 VAL A N 1
ATOM 897 C CA . VAL A 1 117 ? -0.114 -6.769 13.880 1.00 96.69 117 VAL A CA 1
ATOM 898 C C . VAL A 1 117 ? 0.617 -7.304 15.100 1.00 96.69 117 VAL A C 1
ATOM 900 O O . VAL A 1 117 ? 0.001 -7.510 16.141 1.00 96.69 117 VAL A O 1
ATOM 903 N N . GLU A 1 118 ? 1.920 -7.521 14.982 1.00 96.94 118 GLU A N 1
ATOM 904 C CA . GLU A 1 118 ? 2.777 -7.959 16.084 1.00 96.94 118 GLU A CA 1
ATOM 905 C C . GLU A 1 118 ? 3.985 -7.033 16.156 1.00 96.94 118 GLU A C 1
ATOM 907 O O . GLU A 1 118 ? 4.776 -6.958 15.221 1.00 96.94 118 GLU A O 1
ATOM 912 N N . GLN A 1 119 ? 4.116 -6.277 17.247 1.00 95.50 119 GLN A N 1
ATOM 913 C CA . GLN A 1 119 ? 5.202 -5.304 17.415 1.00 95.50 119 GLN A CA 1
ATOM 914 C C . GLN A 1 119 ? 5.327 -4.306 16.240 1.00 95.50 119 GLN A C 1
ATOM 916 O O . GLN A 1 119 ? 6.429 -3.963 15.807 1.00 95.50 119 GLN A O 1
ATOM 921 N N . SER A 1 120 ? 4.190 -3.821 15.730 1.00 95.75 120 SER A N 1
ATOM 922 C CA . SER A 1 120 ? 4.085 -2.959 14.537 1.00 95.75 120 SER A CA 1
ATOM 923 C C . SER A 1 120 ? 4.531 -3.615 13.215 1.00 95.75 120 SER A C 1
ATOM 925 O O . SER A 1 120 ? 4.767 -2.915 12.224 1.00 95.75 120 SER A O 1
ATOM 927 N N . VAL A 1 121 ? 4.628 -4.948 13.172 1.00 97.19 121 VAL A N 1
ATOM 928 C CA . VAL A 1 121 ? 4.791 -5.735 11.943 1.00 97.19 121 VAL A CA 1
ATOM 929 C C . VAL A 1 121 ? 3.424 -6.230 11.488 1.00 97.19 121 VAL A C 1
ATOM 931 O O . VAL A 1 121 ? 2.744 -6.939 12.222 1.00 97.19 121 VAL A O 1
ATOM 934 N N . VAL A 1 122 ? 3.012 -5.844 10.282 1.00 97.69 122 VAL A N 1
ATOM 935 C CA . VAL A 1 122 ? 1.696 -6.169 9.720 1.00 97.69 122 VAL A CA 1
ATOM 936 C C . VAL A 1 122 ? 1.772 -7.456 8.901 1.00 97.69 122 VAL A C 1
ATOM 938 O O . VAL A 1 122 ? 2.589 -7.559 7.987 1.00 97.69 122 VAL A O 1
ATOM 941 N N . SER A 1 123 ? 0.873 -8.396 9.170 1.00 98.12 123 SER A N 1
ATOM 942 C CA . SER A 1 123 ? 0.662 -9.626 8.401 1.00 98.12 123 SER A CA 1
ATOM 943 C C . SER A 1 123 ? -0.752 -9.622 7.830 1.00 98.12 123 SER A C 1
ATOM 945 O O . SER A 1 123 ? -1.715 -9.542 8.585 1.00 98.12 123 SER A O 1
ATOM 947 N N . ILE A 1 124 ? -0.897 -9.691 6.505 1.00 97.94 124 ILE A N 1
ATOM 948 C CA . ILE A 1 124 ? -2.202 -9.672 5.825 1.00 97.94 124 ILE A CA 1
ATOM 949 C C . ILE A 1 124 ? -2.576 -11.107 5.448 1.00 97.94 124 ILE A C 1
ATOM 951 O O . ILE A 1 124 ? -1.830 -11.775 4.736 1.00 97.94 124 ILE A O 1
ATOM 955 N N . HIS A 1 125 ? -3.728 -11.579 5.924 1.00 97.31 125 HIS A N 1
ATOM 956 C CA . HIS A 1 125 ? -4.215 -12.948 5.710 1.00 97.31 125 HIS A CA 1
ATOM 957 C C . HIS A 1 125 ? -5.162 -13.064 4.506 1.00 97.31 125 HIS A C 1
ATOM 959 O O . HIS A 1 125 ? -5.386 -14.159 3.999 1.00 97.31 125 HIS A O 1
ATOM 965 N N . CYS A 1 126 ? -5.717 -11.943 4.038 1.00 97.06 126 CYS A N 1
ATOM 966 C CA . CYS A 1 126 ? -6.560 -11.893 2.846 1.00 97.06 126 CYS A CA 1
ATOM 967 C C . CYS A 1 126 ? -5.717 -11.704 1.572 1.00 97.06 126 CYS A C 1
ATOM 969 O O . CYS A 1 126 ? -4.759 -10.928 1.560 1.00 97.06 126 CYS A O 1
ATOM 971 N N . THR A 1 127 ? -6.088 -12.382 0.484 1.00 97.56 127 THR A N 1
ATOM 972 C CA . THR A 1 127 ? -5.493 -12.185 -0.844 1.00 97.56 127 THR A CA 1
ATOM 973 C C . THR A 1 127 ? -6.554 -12.288 -1.935 1.00 97.56 127 THR A C 1
ATOM 975 O O . THR A 1 127 ? -7.446 -13.131 -1.877 1.00 97.56 127 THR A O 1
ATOM 978 N N . ASP A 1 128 ? -6.438 -11.437 -2.947 1.00 97.25 128 ASP A N 1
ATOM 979 C CA . ASP A 1 128 ? -7.171 -11.497 -4.215 1.00 97.25 128 ASP A CA 1
ATOM 980 C C . ASP A 1 128 ? -6.330 -12.142 -5.332 1.00 97.25 128 ASP A C 1
ATOM 982 O O . ASP A 1 128 ? -6.772 -12.252 -6.482 1.00 97.25 128 ASP A O 1
ATOM 986 N N . SER A 1 129 ? -5.094 -12.552 -5.025 1.00 94.75 129 SER A N 1
ATOM 987 C CA . SER A 1 129 ? -4.215 -13.139 -6.022 1.00 94.75 129 SER A CA 1
ATOM 988 C C . SER A 1 129 ? -4.696 -14.533 -6.397 1.00 94.75 129 SER A C 1
ATOM 990 O O . SER A 1 129 ? -4.931 -15.400 -5.556 1.00 94.75 129 SER A O 1
ATOM 992 N N . ARG A 1 130 ? -4.820 -14.761 -7.703 1.00 89.19 130 ARG A N 1
ATOM 993 C CA . ARG A 1 130 ? -5.043 -16.100 -8.248 1.00 89.19 130 ARG A CA 1
ATOM 994 C C . ARG A 1 130 ? -3.716 -16.863 -8.245 1.00 89.19 130 ARG A C 1
ATOM 996 O O . ARG A 1 130 ? -2.662 -16.222 -8.309 1.00 89.19 130 ARG A O 1
ATOM 1003 N N . PRO A 1 131 ? -3.742 -18.208 -8.242 1.00 80.94 131 PRO A N 1
ATOM 1004 C CA . PRO A 1 131 ? -2.536 -19.003 -8.427 1.00 80.94 131 PRO A CA 1
ATOM 1005 C C . PRO A 1 131 ? -1.731 -18.469 -9.618 1.00 80.94 131 PRO A C 1
ATOM 1007 O O . PRO A 1 131 ? -2.333 -18.127 -10.647 1.00 80.94 131 PRO A O 1
ATOM 1010 N N . PRO A 1 132 ? -0.400 -18.344 -9.484 1.00 71.25 132 PRO A N 1
ATOM 1011 C CA . PRO A 1 132 ? 0.423 -17.705 -10.495 1.00 71.25 132 PRO A CA 1
ATOM 1012 C C . PRO A 1 132 ? 0.193 -18.382 -11.846 1.00 71.25 132 PRO A C 1
ATOM 1014 O O . PRO A 1 132 ? 0.432 -19.577 -12.023 1.00 71.25 132 PRO A O 1
ATOM 1017 N N . ARG A 1 133 ? -0.283 -17.607 -12.825 1.00 71.25 133 ARG A N 1
ATOM 1018 C CA . ARG A 1 133 ? -0.250 -18.049 -14.221 1.00 71.25 133 ARG A CA 1
ATOM 1019 C C . ARG A 1 133 ? 1.219 -18.148 -14.614 1.00 71.25 133 ARG A C 1
ATOM 1021 O O . ARG A 1 133 ? 1.989 -17.258 -14.254 1.00 71.25 133 ARG A O 1
ATOM 1028 N N . ARG A 1 134 ? 1.604 -19.216 -15.330 1.00 70.81 134 ARG A N 1
ATOM 1029 C CA . ARG A 1 134 ? 2.988 -19.408 -15.803 1.00 70.81 134 ARG A CA 1
ATOM 1030 C C . ARG A 1 134 ? 3.526 -18.072 -16.336 1.00 70.81 134 ARG A C 1
ATOM 1032 O O . ARG A 1 134 ? 2.853 -17.486 -17.194 1.00 70.81 134 ARG A O 1
ATOM 1039 N N . PRO A 1 135 ? 4.673 -17.577 -15.831 1.00 66.06 135 PRO A N 1
ATOM 1040 C CA . PRO A 1 135 ? 5.211 -16.300 -16.271 1.00 66.06 135 PRO A CA 1
ATOM 1041 C C . PRO A 1 135 ? 5.341 -16.320 -17.792 1.00 66.06 135 PRO A C 1
ATOM 1043 O O . PRO A 1 135 ? 5.860 -17.277 -18.377 1.00 66.06 135 PRO A O 1
ATOM 1046 N N . ARG A 1 136 ? 4.796 -15.292 -18.451 1.00 72.94 136 ARG A N 1
ATOM 1047 C CA . ARG A 1 136 ? 4.993 -15.129 -19.892 1.00 72.94 136 ARG A CA 1
ATOM 1048 C C . ARG A 1 136 ? 6.495 -14.982 -20.112 1.00 72.94 136 ARG A C 1
ATOM 1050 O O . ARG A 1 136 ? 7.139 -14.257 -19.363 1.00 72.94 136 ARG A O 1
ATOM 1057 N N . LYS A 1 137 ? 7.048 -15.662 -21.119 1.00 77.44 137 LYS A N 1
ATOM 1058 C CA . LYS A 1 137 ? 8.451 -15.495 -21.524 1.00 77.44 137 LYS A CA 1
ATOM 1059 C C . LYS A 1 137 ? 8.634 -14.068 -22.057 1.00 77.44 137 LYS A C 1
ATOM 1061 O O . LYS A 1 137 ? 8.501 -13.833 -23.255 1.00 77.44 137 LYS A O 1
ATOM 1066 N N . THR A 1 138 ? 8.830 -13.094 -21.176 1.00 72.62 138 THR A N 1
ATOM 1067 C CA . THR A 1 138 ? 9.131 -11.715 -21.551 1.00 72.62 138 THR A CA 1
ATOM 1068 C C . THR A 1 138 ? 10.584 -11.627 -22.005 1.00 72.62 138 THR A C 1
ATOM 1070 O O . THR A 1 138 ? 11.474 -12.273 -21.456 1.00 72.62 138 THR A O 1
ATOM 1073 N N . GLN A 1 139 ? 10.833 -10.832 -23.047 1.00 70.38 139 GLN A N 1
ATOM 1074 C CA . GLN A 1 139 ? 12.182 -10.489 -23.492 1.00 70.38 139 GLN A CA 1
ATOM 1075 C C . GLN A 1 139 ? 12.827 -9.575 -22.433 1.00 70.38 139 GLN A C 1
ATOM 1077 O O . GLN A 1 139 ? 12.670 -8.351 -22.433 1.00 70.38 139 GLN A O 1
ATOM 1082 N N . GLY A 1 140 ? 13.470 -10.193 -21.448 1.00 75.69 140 GLY A N 1
ATOM 1083 C CA . GLY A 1 140 ? 14.140 -9.526 -20.339 1.00 75.69 140 GLY A CA 1
ATOM 1084 C C . GLY A 1 140 ? 14.324 -10.475 -19.162 1.00 75.69 140 GLY A C 1
ATOM 1085 O O . GLY A 1 140 ? 13.459 -11.299 -18.882 1.00 75.69 140 GLY A O 1
ATOM 1086 N N . ARG A 1 141 ? 15.454 -10.356 -18.463 1.00 85.62 141 ARG A N 1
ATOM 1087 C CA . ARG A 1 141 ? 15.688 -11.096 -17.221 1.00 85.62 141 ARG A CA 1
ATOM 1088 C C . ARG A 1 141 ? 14.874 -10.429 -16.111 1.00 85.62 141 ARG A C 1
ATOM 1090 O O . ARG A 1 141 ? 15.294 -9.414 -15.558 1.00 85.62 141 ARG A O 1
ATOM 1097 N N . GLU A 1 142 ? 13.676 -10.947 -15.866 1.00 92.75 142 GLU A N 1
ATOM 1098 C CA . GLU A 1 142 ? 12.897 -10.642 -14.666 1.00 92.75 142 GLU A CA 1
ATOM 1099 C C . GLU A 1 142 ? 13.379 -11.550 -13.534 1.00 92.75 142 GLU A C 1
ATOM 1101 O O . GLU A 1 142 ? 13.474 -12.767 -13.689 1.00 92.75 142 GLU A O 1
ATOM 1106 N N . GLU A 1 143 ? 13.728 -10.942 -12.408 1.00 95.12 143 GLU A N 1
ATOM 1107 C CA . GLU A 1 143 ? 14.244 -11.624 -11.228 1.00 95.12 143 GLU A CA 1
ATOM 1108 C C . GLU A 1 143 ? 13.289 -11.393 -10.060 1.00 95.12 143 GLU A C 1
ATOM 1110 O O . GLU A 1 143 ? 12.920 -10.253 -9.764 1.00 95.12 143 GLU A O 1
ATOM 1115 N N . VAL A 1 144 ? 12.874 -12.473 -9.403 1.00 95.69 144 VAL A N 1
ATOM 1116 C CA . VAL A 1 144 ? 12.095 -12.391 -8.166 1.00 95.69 144 VAL A CA 1
ATOM 1117 C C . VAL A 1 144 ? 13.031 -11.982 -7.037 1.00 95.69 144 VAL A C 1
ATOM 1119 O O . VAL A 1 144 ? 14.052 -12.628 -6.821 1.00 95.69 144 VAL A O 1
ATOM 1122 N N . LEU A 1 145 ? 12.681 -10.916 -6.320 1.00 97.44 145 LEU A N 1
ATOM 1123 C CA . LEU A 1 145 ? 13.471 -10.448 -5.187 1.00 97.44 145 LEU A CA 1
ATOM 1124 C C . LEU A 1 145 ? 13.118 -11.264 -3.937 1.00 97.44 145 LEU A C 1
ATOM 1126 O O . LEU A 1 145 ? 11.947 -11.247 -3.533 1.00 97.44 145 LEU A O 1
ATOM 1130 N N . PRO A 1 146 ? 14.086 -11.951 -3.303 1.00 97.56 146 PRO A N 1
ATOM 1131 C CA . PRO A 1 146 ? 13.829 -12.700 -2.080 1.00 97.56 146 PRO A CA 1
ATOM 1132 C C . PRO A 1 146 ? 13.459 -11.756 -0.924 1.00 97.56 146 PRO A C 1
ATOM 1134 O O . PRO A 1 146 ? 13.566 -10.531 -1.030 1.00 97.56 146 PRO A O 1
ATOM 1137 N N . LEU A 1 147 ? 12.938 -12.310 0.174 1.00 97.06 147 LEU A N 1
ATOM 1138 C CA . LEU A 1 147 ? 12.397 -11.512 1.286 1.00 97.06 147 LEU A CA 1
ATOM 1139 C C . LEU A 1 147 ? 13.464 -10.701 2.035 1.00 97.06 147 LEU A C 1
ATOM 1141 O O . LEU A 1 147 ? 13.129 -9.673 2.629 1.00 97.06 147 LEU A O 1
ATOM 1145 N N . ASP A 1 148 ? 14.705 -11.170 2.010 1.00 97.88 148 ASP A N 1
ATOM 1146 C CA . ASP A 1 148 ? 15.900 -10.575 2.606 1.00 97.88 148 ASP A CA 1
ATOM 1147 C C . ASP A 1 148 ? 16.621 -9.582 1.675 1.00 97.88 148 ASP A C 1
ATOM 1149 O O . ASP A 1 148 ? 17.529 -8.885 2.124 1.00 97.88 148 ASP A O 1
ATOM 1153 N N . ASP A 1 149 ? 16.202 -9.449 0.409 1.00 98.38 149 ASP A N 1
ATOM 1154 C CA . ASP A 1 149 ? 16.734 -8.420 -0.491 1.00 98.38 149 ASP A CA 1
ATOM 1155 C C . ASP A 1 149 ? 16.410 -7.016 0.045 1.00 98.38 149 ASP A C 1
ATOM 1157 O O . ASP A 1 149 ? 15.269 -6.700 0.402 1.00 98.38 149 ASP A O 1
ATOM 1161 N N . GLU A 1 150 ? 17.413 -6.137 0.054 1.00 98.12 150 GLU A N 1
ATOM 1162 C CA . GLU A 1 150 ? 17.301 -4.770 0.575 1.00 98.12 150 GLU A CA 1
ATOM 1163 C C . GLU A 1 150 ? 16.158 -3.977 -0.082 1.00 98.12 150 GLU A C 1
ATOM 1165 O O . GLU A 1 150 ? 15.445 -3.227 0.586 1.00 98.12 150 GLU A O 1
ATOM 1170 N N . LYS A 1 151 ? 15.916 -4.150 -1.389 1.00 98.19 151 LYS A N 1
ATOM 1171 C CA . LYS A 1 151 ? 14.817 -3.458 -2.079 1.00 98.19 151 LYS A CA 1
ATOM 1172 C C . LYS A 1 151 ? 13.456 -4.022 -1.695 1.00 98.19 151 LYS A C 1
ATOM 1174 O O . LYS A 1 151 ? 12.490 -3.257 -1.651 1.00 98.19 151 LYS A O 1
ATOM 1179 N N . ASN A 1 152 ? 13.378 -5.315 -1.389 1.00 98.38 152 ASN A N 1
ATOM 1180 C CA . ASN A 1 152 ? 12.173 -5.936 -0.848 1.00 98.38 152 ASN A CA 1
ATOM 1181 C C . ASN A 1 152 ? 11.869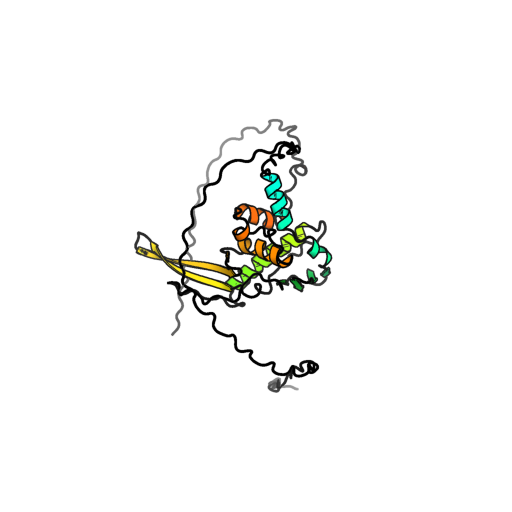 -5.409 0.562 1.00 98.38 152 ASN A C 1
ATOM 1183 O O . ASN A 1 152 ? 10.760 -4.932 0.815 1.00 98.38 152 ASN A O 1
ATOM 1187 N N . LEU A 1 153 ? 12.877 -5.385 1.438 1.00 98.06 153 LEU A N 1
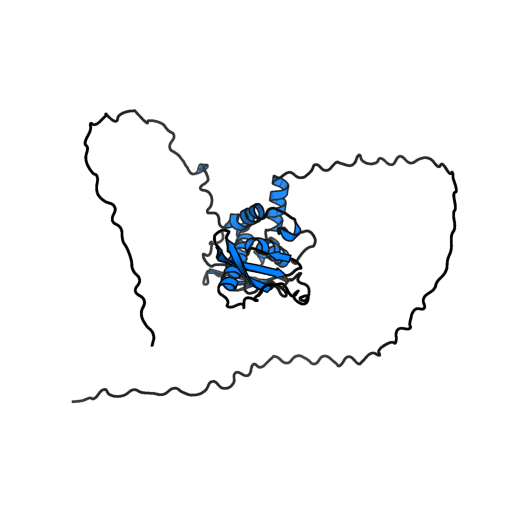ATOM 1188 C CA . LEU A 1 153 ? 12.782 -4.803 2.780 1.00 98.06 153 LEU A CA 1
ATOM 1189 C C . LEU A 1 153 ? 12.328 -3.336 2.734 1.00 98.06 153 LEU A C 1
ATOM 1191 O O . LEU A 1 153 ? 11.388 -2.963 3.440 1.00 98.06 153 LEU A O 1
ATOM 1195 N N . GLN A 1 154 ? 12.925 -2.520 1.859 1.00 97.75 154 GLN A N 1
ATOM 1196 C CA . GLN A 1 154 ? 12.532 -1.120 1.659 1.00 97.75 154 GLN A CA 1
ATOM 1197 C C . GLN A 1 154 ? 11.073 -0.987 1.209 1.00 97.75 154 GLN A C 1
ATOM 1199 O O . GLN A 1 154 ? 10.329 -0.189 1.779 1.00 97.75 154 GLN A O 1
ATOM 1204 N N . TRP A 1 155 ? 10.637 -1.794 0.239 1.00 98.25 155 TRP A N 1
ATOM 1205 C CA . TRP A 1 155 ? 9.243 -1.808 -0.209 1.00 98.25 155 TRP A CA 1
ATOM 1206 C C . TRP A 1 155 ? 8.278 -2.137 0.932 1.00 98.25 155 TRP A C 1
ATOM 1208 O O . TRP A 1 155 ? 7.313 -1.406 1.156 1.00 98.25 155 TRP A O 1
ATOM 1218 N N . ARG A 1 156 ? 8.547 -3.213 1.677 1.00 98.25 156 ARG A N 1
ATOM 1219 C CA . ARG A 1 156 ? 7.706 -3.659 2.795 1.00 98.25 156 ARG A CA 1
ATOM 1220 C C . ARG A 1 156 ? 7.652 -2.640 3.928 1.00 98.25 156 ARG A C 1
ATOM 1222 O O . ARG A 1 156 ? 6.592 -2.440 4.520 1.00 98.25 156 ARG A O 1
ATOM 1229 N N . LYS A 1 157 ? 8.765 -1.962 4.197 1.00 97.31 157 LYS A N 1
ATOM 1230 C CA . LYS A 1 157 ? 8.836 -0.855 5.153 1.00 97.31 157 LYS A CA 1
ATOM 1231 C C . LYS A 1 157 ? 7.972 0.324 4.710 1.00 97.31 157 LYS A C 1
ATOM 1233 O O . LYS A 1 157 ? 7.157 0.791 5.495 1.00 97.31 157 LYS A O 1
ATOM 1238 N N . SER A 1 158 ? 8.077 0.762 3.455 1.00 96.75 158 SER A N 1
ATOM 1239 C CA . SER A 1 158 ? 7.238 1.850 2.932 1.00 96.75 158 SER A CA 1
ATOM 1240 C C . SER A 1 158 ? 5.748 1.497 2.936 1.00 96.75 158 SER A C 1
ATOM 1242 O O . SER A 1 158 ? 4.928 2.319 3.334 1.00 96.75 158 SER A O 1
ATOM 1244 N N . VAL A 1 159 ? 5.379 0.271 2.547 1.00 97.94 159 VAL A N 1
ATOM 1245 C CA . VAL A 1 159 ? 3.980 -0.190 2.618 1.00 97.94 159 VAL A CA 1
ATOM 1246 C C . VAL A 1 159 ? 3.487 -0.214 4.066 1.00 97.94 159 VAL A C 1
ATOM 1248 O O . VAL A 1 159 ? 2.405 0.295 4.350 1.00 97.94 159 VAL A O 1
ATOM 1251 N N . GLY A 1 160 ? 4.292 -0.754 4.985 1.00 97.00 160 GLY A N 1
ATOM 1252 C CA . GLY A 1 160 ? 3.977 -0.775 6.411 1.00 97.00 160 GLY A CA 1
ATOM 1253 C C . GLY A 1 160 ? 3.769 0.625 6.983 1.00 97.00 160 GLY A C 1
ATOM 1254 O O . GLY A 1 160 ? 2.803 0.838 7.707 1.00 97.00 160 GLY A O 1
ATOM 1255 N N . GLN A 1 161 ? 4.605 1.594 6.601 1.00 95.19 161 GLN A N 1
ATOM 1256 C CA . GLN A 1 161 ? 4.434 2.995 6.985 1.00 95.19 161 GLN A CA 1
ATOM 1257 C C . GLN A 1 161 ? 3.074 3.534 6.538 1.00 95.19 161 GLN A C 1
ATOM 1259 O O . GLN A 1 161 ? 2.325 4.007 7.383 1.00 95.19 161 GLN A O 1
ATOM 1264 N N . PHE A 1 162 ? 2.701 3.401 5.263 1.00 95.69 162 PHE A N 1
ATOM 1265 C CA . PHE A 1 162 ? 1.389 3.870 4.797 1.00 95.69 162 PHE A CA 1
ATOM 1266 C C . PHE A 1 162 ? 0.219 3.222 5.556 1.00 95.69 162 PHE A C 1
ATOM 1268 O O . PHE A 1 162 ? -0.721 3.919 5.936 1.00 95.69 162 PHE A O 1
ATOM 1275 N N . ILE A 1 163 ? 0.298 1.917 5.841 1.00 95.69 163 ILE A N 1
ATOM 1276 C CA . ILE A 1 163 ? -0.710 1.205 6.646 1.00 95.69 163 ILE A CA 1
ATOM 1277 C C . ILE A 1 163 ? -0.764 1.759 8.078 1.00 95.69 163 ILE A C 1
ATOM 1279 O O . ILE A 1 163 ? -1.847 2.020 8.600 1.00 95.69 163 ILE A O 1
ATOM 1283 N N . GLY A 1 164 ? 0.392 1.977 8.708 1.00 93.44 164 GLY A N 1
ATOM 1284 C CA . GLY A 1 164 ? 0.477 2.581 10.036 1.00 93.44 164 GLY A CA 1
ATOM 1285 C C . GLY A 1 164 ? -0.160 3.969 10.076 1.00 93.44 164 GLY A C 1
ATOM 1286 O O . GLY A 1 164 ? -0.929 4.261 10.983 1.00 93.44 164 GLY A O 1
ATOM 1287 N N . GLY A 1 165 ? 0.080 4.796 9.055 1.00 91.62 165 GLY A N 1
ATOM 1288 C CA . GLY A 1 165 ? -0.571 6.100 8.915 1.00 91.62 165 GLY A CA 1
ATOM 1289 C C . GLY A 1 165 ? -2.093 5.982 8.838 1.00 91.62 165 GLY A C 1
ATOM 1290 O O . GLY A 1 165 ? -2.797 6.704 9.539 1.00 91.62 165 GLY A O 1
ATOM 1291 N N . ALA A 1 166 ? -2.604 5.029 8.054 1.00 92.06 166 ALA A N 1
ATOM 1292 C CA . ALA A 1 166 ? -4.040 4.778 7.938 1.00 92.06 166 ALA A CA 1
ATOM 1293 C C . ALA A 1 166 ? -4.690 4.391 9.281 1.00 92.06 166 ALA A C 1
ATOM 1295 O O . ALA A 1 166 ? -5.776 4.884 9.593 1.00 92.06 166 ALA A O 1
ATOM 1296 N N . PHE A 1 167 ? -4.024 3.575 10.107 1.00 90.12 167 PHE A N 1
ATOM 1297 C CA . PHE A 1 167 ? -4.489 3.285 11.469 1.00 90.12 167 PHE A CA 1
ATOM 1298 C C . PHE A 1 167 ? -4.460 4.522 12.365 1.00 90.12 167 PHE A C 1
ATOM 1300 O O . PHE A 1 167 ? -5.463 4.865 12.985 1.00 90.12 167 PHE A O 1
ATOM 1307 N N . LEU A 1 168 ? -3.311 5.196 12.417 1.00 87.81 168 LEU A N 1
ATOM 1308 C CA . LEU A 1 168 ? -3.059 6.285 13.359 1.00 87.81 168 LEU A CA 1
ATOM 1309 C C . LEU A 1 168 ? -3.856 7.554 13.046 1.00 87.81 168 LEU A C 1
ATOM 1311 O O . LEU A 1 168 ? -4.128 8.332 13.952 1.00 87.81 168 LEU A O 1
ATOM 1315 N N . SER A 1 169 ? -4.288 7.740 11.795 1.00 86.88 169 SER A N 1
ATOM 1316 C CA . SER A 1 169 ? -5.121 8.875 11.371 1.00 86.88 169 SER A CA 1
ATOM 1317 C C . SER A 1 169 ? -6.471 8.993 12.088 1.00 86.88 169 SER A C 1
ATOM 1319 O O . SER A 1 169 ? -7.137 10.015 11.953 1.00 86.88 169 SER A O 1
ATOM 1321 N N . GLN A 1 170 ? -6.878 7.955 12.818 1.00 84.75 170 GLN A N 1
ATOM 1322 C CA . GLN A 1 170 ? -8.157 7.878 13.521 1.00 84.75 170 GLN A CA 1
ATOM 1323 C C . GLN A 1 170 ? -8.027 8.046 15.036 1.00 84.75 170 GLN A C 1
ATOM 1325 O O . GLN A 1 170 ? -9.016 7.892 15.746 1.00 84.75 170 GLN A O 1
ATOM 1330 N N . ILE A 1 171 ? -6.815 8.274 15.550 1.00 84.38 171 ILE A N 1
ATOM 1331 C CA . ILE A 1 171 ? -6.550 8.202 16.985 1.00 84.38 171 ILE A CA 1
ATOM 1332 C C . ILE A 1 171 ? -5.891 9.504 17.438 1.00 84.38 171 ILE A C 1
ATOM 1334 O O . ILE A 1 171 ? -4.697 9.717 17.232 1.00 84.38 171 ILE A O 1
ATOM 1338 N N . ASP A 1 172 ? -6.678 10.364 18.084 1.00 77.62 172 ASP A N 1
ATOM 1339 C CA . ASP A 1 172 ? -6.326 11.764 18.369 1.00 77.62 172 ASP A CA 1
ATOM 1340 C C . ASP A 1 172 ? -5.160 11.949 19.360 1.00 77.62 172 ASP A C 1
ATOM 1342 O O . ASP A 1 172 ? -4.561 13.025 19.436 1.00 77.62 172 ASP A O 1
ATOM 1346 N N . HIS A 1 173 ? -4.804 10.914 20.128 1.00 72.88 173 HIS A N 1
ATOM 1347 C CA . HIS A 1 173 ? -3.886 11.037 21.272 1.00 72.88 173 HIS A CA 1
ATOM 1348 C C . HIS A 1 173 ? -2.785 9.984 21.323 1.00 72.88 173 HIS A C 1
ATOM 1350 O O . HIS A 1 173 ? -2.186 9.745 22.374 1.00 72.88 173 HIS A O 1
ATOM 1356 N N . ILE A 1 174 ? -2.491 9.335 20.200 1.00 67.69 174 ILE A N 1
ATOM 1357 C CA . ILE A 1 174 ? -1.448 8.323 20.209 1.00 67.69 174 ILE A CA 1
ATOM 1358 C C . ILE A 1 174 ? -0.059 8.964 20.318 1.00 67.69 174 ILE A C 1
ATOM 1360 O O . ILE A 1 174 ? 0.277 9.854 19.530 1.00 67.69 174 ILE A O 1
ATOM 1364 N N . PRO A 1 175 ? 0.810 8.453 21.216 1.00 72.12 175 PRO A N 1
ATOM 1365 C CA . PRO A 1 175 ? 2.235 8.703 21.119 1.00 72.12 175 PRO A CA 1
ATOM 1366 C C . PRO A 1 175 ? 2.674 8.250 19.732 1.00 72.12 175 PRO A C 1
ATOM 1368 O O . PRO A 1 175 ? 2.645 7.051 19.443 1.00 72.12 175 PRO A O 1
ATOM 1371 N N . ILE A 1 176 ? 3.046 9.198 18.865 1.00 65.62 176 ILE A N 1
ATOM 1372 C CA . ILE A 1 176 ? 3.605 8.901 17.546 1.00 65.62 176 ILE A CA 1
ATOM 1373 C C . ILE A 1 176 ? 4.905 8.144 17.803 1.00 65.62 176 ILE A C 1
ATOM 1375 O O . ILE A 1 176 ? 5.986 8.717 17.962 1.00 65.62 176 ILE A O 1
ATOM 1379 N N . ALA A 1 177 ? 4.779 6.827 17.934 1.00 62.00 177 ALA A N 1
ATOM 1380 C CA . ALA A 1 177 ? 5.896 5.951 18.140 1.00 62.00 177 ALA A CA 1
ATOM 1381 C C . ALA A 1 177 ? 6.737 6.105 16.883 1.00 62.00 177 ALA A C 1
ATOM 1383 O O . ALA A 1 177 ? 6.299 5.786 15.781 1.00 62.00 177 ALA A O 1
ATOM 1384 N N . ARG A 1 178 ? 7.968 6.590 17.047 1.00 60.12 178 ARG A N 1
ATOM 1385 C CA . ARG A 1 178 ? 8.938 6.719 15.951 1.00 60.12 178 ARG A CA 1
ATOM 1386 C C . ARG A 1 178 ? 9.282 5.369 15.302 1.00 60.12 178 ARG A C 1
ATOM 1388 O O . ARG A 1 178 ? 10.088 5.328 14.374 1.00 60.12 178 ARG A O 1
ATOM 1395 N N . ARG A 1 179 ? 8.728 4.256 15.805 1.00 66.94 179 ARG A N 1
ATOM 1396 C CA . ARG A 1 179 ? 8.920 2.927 15.235 1.00 66.94 179 ARG A CA 1
ATOM 1397 C C . ARG A 1 179 ? 8.214 2.813 13.893 1.00 66.94 179 ARG A C 1
ATOM 1399 O O . ARG A 1 179 ? 7.062 3.190 13.708 1.00 66.94 179 ARG A O 1
ATOM 1406 N N . LEU A 1 180 ? 8.967 2.268 12.952 1.00 86.31 180 LEU A N 1
ATOM 1407 C CA . LEU A 1 180 ? 8.603 2.194 11.552 1.00 86.31 180 LEU A CA 1
ATOM 1408 C C . LEU A 1 180 ? 7.740 0.947 11.375 1.00 86.31 180 LEU A C 1
ATOM 1410 O O . LEU A 1 180 ? 8.249 -0.174 11.408 1.00 86.31 180 LEU A O 1
ATOM 1414 N N . TRP A 1 181 ? 6.433 1.155 11.227 1.00 95.12 181 TRP A N 1
ATOM 1415 C CA . TRP A 1 181 ? 5.515 0.106 10.801 1.00 95.12 181 TRP A CA 1
ATOM 1416 C C . TRP A 1 181 ? 6.070 -0.579 9.552 1.00 95.12 181 TRP A C 1
ATOM 1418 O O . TRP A 1 181 ? 6.544 0.090 8.632 1.00 95.12 181 TRP A O 1
ATOM 1428 N N . THR A 1 182 ? 6.045 -1.908 9.530 1.00 97.44 182 THR A N 1
ATOM 1429 C CA . THR A 1 182 ? 6.636 -2.699 8.442 1.00 97.44 182 THR A CA 1
ATOM 1430 C C . THR A 1 182 ? 5.692 -3.825 8.053 1.00 97.44 182 THR A C 1
ATOM 1432 O O . THR A 1 182 ? 5.060 -4.435 8.908 1.00 97.44 182 THR A O 1
ATOM 1435 N N . LEU A 1 183 ? 5.589 -4.123 6.761 1.00 98.19 183 LEU A N 1
ATOM 1436 C CA . LEU A 1 183 ? 4.868 -5.299 6.290 1.00 98.19 183 LEU A CA 1
ATOM 1437 C C . LEU A 1 183 ? 5.743 -6.559 6.473 1.00 98.19 183 LEU A C 1
ATOM 1439 O O . LEU A 1 183 ? 6.856 -6.637 5.946 1.00 98.19 183 LEU A O 1
ATOM 1443 N N . GLY A 1 184 ? 5.260 -7.558 7.209 1.00 98.25 184 GLY A N 1
ATOM 1444 C CA . GLY A 1 184 ? 5.995 -8.796 7.489 1.00 98.25 184 GLY A CA 1
ATOM 1445 C C . GLY A 1 184 ? 6.290 -9.606 6.225 1.00 98.25 184 GLY A C 1
ATOM 1446 O O . GLY A 1 184 ? 7.414 -10.053 6.018 1.00 98.25 184 GLY A O 1
ATOM 1447 N N . SER A 1 185 ? 5.313 -9.724 5.330 1.00 98.38 185 SER A N 1
ATOM 1448 C CA . SER A 1 185 ? 5.463 -10.284 3.982 1.00 98.38 185 SER A CA 1
ATOM 1449 C C . SER A 1 185 ? 4.341 -9.766 3.077 1.00 98.38 185 SER A C 1
ATOM 1451 O O . SER A 1 185 ? 3.323 -9.274 3.565 1.00 98.38 185 SER A O 1
ATOM 1453 N N . PHE A 1 186 ? 4.522 -9.829 1.755 1.00 98.25 186 PHE A N 1
ATOM 1454 C CA . PHE A 1 186 ? 3.413 -9.541 0.843 1.00 98.25 186 PHE A CA 1
ATOM 1455 C C . PHE A 1 186 ? 2.325 -10.622 0.962 1.00 98.25 186 PHE A C 1
ATOM 1457 O O . PHE A 1 186 ? 2.665 -11.774 1.241 1.00 98.25 186 PHE A O 1
ATOM 1464 N N . PRO A 1 187 ? 1.040 -10.288 0.728 1.00 97.75 187 PRO A N 1
ATOM 1465 C CA . PRO A 1 187 ? -0.033 -11.278 0.721 1.00 97.75 187 PRO A CA 1
ATOM 1466 C C . PRO A 1 187 ? 0.267 -12.440 -0.232 1.00 97.75 187 PRO A C 1
ATOM 1468 O O . PRO A 1 187 ? 0.969 -12.281 -1.233 1.00 97.75 187 PRO A O 1
ATOM 1471 N N . ALA A 1 188 ? -0.288 -13.617 0.052 1.00 96.50 188 ALA A N 1
ATOM 1472 C CA . ALA A 1 188 ? -0.031 -14.808 -0.753 1.00 96.50 188 ALA A CA 1
ATOM 1473 C C . ALA A 1 188 ? -0.320 -14.566 -2.249 1.00 96.50 188 ALA A C 1
ATOM 1475 O O . ALA A 1 188 ? -1.340 -13.983 -2.619 1.00 96.50 188 ALA A O 1
ATOM 1476 N N . GLY A 1 189 ? 0.597 -15.007 -3.114 1.00 95.31 189 GLY A N 1
ATOM 1477 C CA . GLY A 1 189 ? 0.509 -14.811 -4.564 1.00 95.31 189 GLY A CA 1
ATOM 1478 C C . GLY A 1 189 ? 0.931 -13.422 -5.059 1.00 95.31 189 GLY A C 1
ATOM 1479 O O . GLY A 1 189 ? 0.795 -13.159 -6.254 1.00 95.31 189 GLY A O 1
ATOM 1480 N N . TYR A 1 190 ? 1.437 -12.550 -4.185 1.00 97.25 190 TYR A N 1
ATOM 1481 C CA . TYR A 1 190 ? 2.118 -11.320 -4.578 1.00 97.25 190 TYR A CA 1
ATOM 1482 C C . TYR A 1 190 ? 3.631 -11.521 -4.619 1.00 97.25 190 TYR A C 1
ATOM 1484 O O . TYR A 1 190 ? 4.222 -12.083 -3.698 1.00 97.25 190 TYR A O 1
ATOM 1492 N N . VAL A 1 191 ? 4.268 -11.043 -5.687 1.00 96.06 191 VAL A N 1
ATOM 1493 C CA . VAL A 1 191 ? 5.697 -11.245 -5.939 1.00 96.06 191 VAL A CA 1
ATOM 1494 C C . VAL A 1 191 ? 6.345 -9.932 -6.347 1.00 96.06 191 VAL A C 1
ATOM 1496 O O . VAL A 1 191 ? 5.902 -9.275 -7.297 1.00 96.06 191 VAL A O 1
ATOM 1499 N N . LEU A 1 192 ? 7.402 -9.549 -5.628 1.00 97.44 192 LEU A N 1
ATOM 1500 C CA . LEU A 1 192 ? 8.217 -8.389 -5.962 1.00 97.44 192 LEU A CA 1
ATOM 1501 C C . LEU A 1 192 ? 9.294 -8.813 -6.953 1.00 97.44 192 LEU A C 1
ATOM 1503 O O . LEU A 1 192 ? 10.028 -9.773 -6.725 1.00 97.44 192 LEU A O 1
ATOM 1507 N N . THR A 1 193 ? 9.378 -8.096 -8.063 1.00 96.75 193 THR A N 1
ATOM 1508 C CA . THR A 1 193 ? 10.281 -8.433 -9.161 1.00 96.75 193 THR A CA 1
ATOM 1509 C C . THR A 1 193 ? 11.114 -7.229 -9.558 1.00 96.75 193 THR A C 1
ATOM 1511 O O . THR A 1 193 ? 10.670 -6.080 -9.468 1.00 96.75 193 THR A O 1
ATOM 1514 N N . ARG A 1 194 ? 12.337 -7.506 -10.002 1.00 96.50 194 ARG A N 1
ATOM 1515 C CA . ARG A 1 194 ? 13.281 -6.550 -10.567 1.00 96.50 194 ARG A CA 1
ATOM 1516 C C . ARG A 1 194 ? 13.508 -6.898 -12.032 1.00 96.50 194 ARG A C 1
ATOM 1518 O O . ARG A 1 194 ? 13.789 -8.045 -12.368 1.00 96.50 194 ARG A O 1
ATOM 1525 N N . ARG A 1 195 ? 13.443 -5.894 -12.904 1.00 95.12 195 ARG A N 1
ATOM 1526 C CA . ARG A 1 195 ? 13.884 -5.989 -14.299 1.00 95.12 195 ARG A CA 1
ATOM 1527 C C . ARG A 1 195 ? 14.934 -4.939 -14.569 1.00 95.12 195 ARG A C 1
ATOM 1529 O O . ARG A 1 195 ? 14.724 -3.750 -14.332 1.00 95.12 195 ARG A O 1
ATOM 1536 N N . ILE A 1 196 ? 16.038 -5.398 -15.128 1.00 94.12 196 ILE A N 1
ATOM 1537 C CA . ILE A 1 196 ? 17.113 -4.545 -15.604 1.00 94.12 196 ILE A CA 1
ATOM 1538 C C . ILE A 1 196 ? 16.901 -4.333 -17.102 1.00 94.12 196 ILE A C 1
ATOM 1540 O O . ILE A 1 196 ? 16.762 -5.292 -17.864 1.00 94.12 196 ILE A O 1
ATOM 1544 N N . THR A 1 197 ? 16.835 -3.075 -17.525 1.00 92.44 197 THR A N 1
ATOM 1545 C CA . THR A 1 197 ? 16.748 -2.693 -18.938 1.00 92.44 197 THR A CA 1
ATOM 1546 C C . THR A 1 197 ? 17.975 -1.882 -19.320 1.00 92.44 197 THR A C 1
ATOM 1548 O O . THR A 1 197 ? 18.492 -1.112 -18.515 1.00 92.44 197 THR A O 1
ATOM 1551 N N . ARG A 1 198 ? 18.466 -2.063 -20.545 1.00 92.69 198 ARG A N 1
ATOM 1552 C CA . ARG A 1 198 ? 19.549 -1.252 -21.104 1.00 92.69 198 ARG A CA 1
ATOM 1553 C C . ARG A 1 198 ? 18.956 -0.414 -22.222 1.00 92.69 198 ARG A C 1
ATOM 1555 O O . ARG A 1 198 ? 18.454 -0.969 -23.194 1.00 92.69 198 ARG A O 1
ATOM 1562 N N . SER A 1 199 ? 18.976 0.903 -22.055 1.00 89.94 199 SER A N 1
ATOM 1563 C CA . SER A 1 199 ? 18.560 1.845 -23.092 1.00 89.94 199 SER A CA 1
ATOM 1564 C C . SER A 1 199 ? 19.800 2.464 -23.714 1.00 89.94 199 SER A C 1
ATOM 1566 O O . SER A 1 199 ? 20.602 3.078 -23.009 1.00 89.94 199 SER A O 1
ATOM 1568 N N . THR A 1 200 ? 19.950 2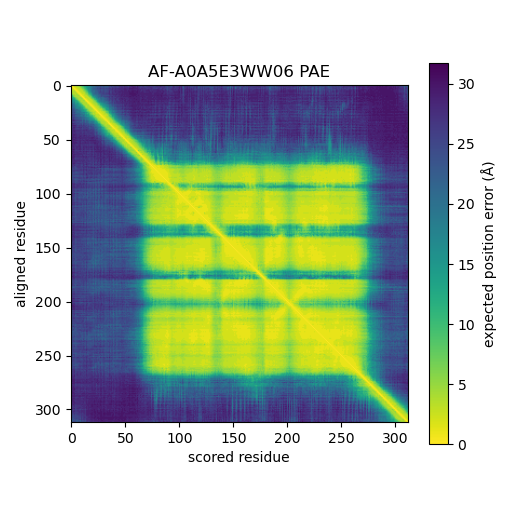.349 -25.028 1.00 93.06 200 THR A N 1
ATOM 1569 C CA . THR A 1 200 ? 20.984 3.080 -25.764 1.00 93.06 200 THR A CA 1
ATOM 1570 C C . THR A 1 200 ? 20.509 4.516 -25.942 1.00 93.06 200 THR A C 1
ATOM 1572 O O . THR A 1 200 ? 19.433 4.753 -26.487 1.00 93.06 200 THR A O 1
ATOM 1575 N N . THR A 1 201 ? 21.258 5.488 -25.425 1.00 89.25 201 THR A N 1
ATOM 1576 C CA . THR A 1 201 ? 20.966 6.903 -25.696 1.00 89.25 201 THR A CA 1
ATOM 1577 C C . THR A 1 201 ? 21.358 7.257 -27.132 1.00 89.25 201 THR A C 1
ATOM 1579 O O . THR A 1 201 ? 22.182 6.572 -27.733 1.00 89.25 201 THR A O 1
ATOM 1582 N N . ALA A 1 202 ? 20.834 8.361 -27.678 1.00 88.38 202 ALA A N 1
ATOM 1583 C CA . ALA A 1 202 ? 21.205 8.845 -29.016 1.00 88.38 202 ALA A CA 1
ATOM 1584 C C . ALA A 1 202 ? 22.724 9.072 -29.194 1.00 88.38 202 ALA A C 1
ATOM 1586 O O . ALA A 1 202 ? 23.223 9.070 -30.311 1.00 88.38 202 ALA A O 1
ATOM 1587 N N . ARG A 1 203 ? 23.471 9.230 -28.091 1.00 89.62 203 ARG A N 1
ATOM 1588 C CA . ARG A 1 203 ? 24.937 9.372 -28.072 1.00 89.62 203 ARG A CA 1
ATOM 1589 C C . ARG A 1 203 ? 25.688 8.035 -27.970 1.00 89.62 203 ARG A C 1
ATOM 1591 O O . ARG A 1 203 ? 26.883 8.034 -27.705 1.00 89.62 203 ARG A O 1
ATOM 1598 N N . GLY A 1 204 ? 25.001 6.897 -28.080 1.00 89.44 204 GLY A N 1
ATOM 1599 C CA . GLY A 1 204 ? 25.593 5.559 -27.968 1.00 89.44 204 GLY A CA 1
ATOM 1600 C C . GLY A 1 204 ? 25.921 5.105 -26.539 1.00 89.44 204 GLY A C 1
ATOM 1601 O O . GLY A 1 204 ? 26.173 3.923 -26.323 1.00 89.44 204 GLY A O 1
ATOM 1602 N N . ALA A 1 205 ? 25.860 5.988 -25.535 1.00 89.38 205 ALA A N 1
ATOM 1603 C CA . ALA A 1 205 ? 26.035 5.596 -24.138 1.00 89.38 205 ALA A CA 1
ATOM 1604 C C . ALA A 1 205 ? 24.819 4.780 -23.664 1.00 89.38 205 ALA A C 1
ATOM 1606 O O . ALA A 1 205 ? 23.692 5.290 -23.633 1.00 89.38 205 ALA A O 1
ATOM 1607 N N . GLY A 1 206 ? 25.033 3.511 -23.313 1.00 90.31 206 GLY A N 1
ATOM 1608 C CA . GLY A 1 206 ? 24.009 2.657 -22.715 1.00 90.31 206 GLY A CA 1
ATOM 1609 C C . GLY A 1 206 ? 23.739 3.062 -21.265 1.00 90.31 206 GLY A C 1
ATOM 1610 O O . GLY A 1 206 ? 24.646 3.019 -20.437 1.00 90.31 206 GLY A O 1
ATOM 1611 N N . LYS A 1 207 ? 22.498 3.438 -20.940 1.00 93.50 207 LYS A N 1
ATOM 1612 C CA . LYS A 1 207 ? 22.046 3.654 -19.560 1.00 93.50 207 LYS A CA 1
ATOM 1613 C C . LYS A 1 207 ? 21.291 2.420 -19.083 1.00 93.50 207 LYS A C 1
ATOM 1615 O O . LYS A 1 207 ? 20.281 2.032 -19.674 1.00 93.50 207 LYS A O 1
ATOM 1620 N N . GLU A 1 208 ? 21.774 1.816 -18.005 1.00 93.75 208 GLU A N 1
ATOM 1621 C CA . GLU A 1 208 ? 21.052 0.762 -17.302 1.00 93.75 208 GLU A CA 1
ATOM 1622 C C . GLU A 1 208 ? 19.950 1.385 -16.433 1.00 93.75 208 GLU A C 1
ATOM 1624 O O . GLU A 1 208 ? 20.195 2.317 -15.665 1.00 93.75 208 GLU A O 1
ATOM 1629 N N . CYS A 1 209 ? 18.721 0.901 -16.585 1.00 93.31 209 CYS A N 1
ATOM 1630 C CA . CYS A 1 209 ? 17.567 1.318 -15.804 1.00 93.31 209 CYS A CA 1
ATOM 1631 C C . CYS A 1 209 ? 16.991 0.104 -15.074 1.00 93.31 209 CYS A C 1
ATOM 1633 O O . CYS A 1 209 ? 16.569 -0.878 -15.697 1.00 93.31 209 CYS A O 1
ATOM 1635 N N . VAL A 1 210 ? 16.995 0.176 -13.742 1.00 95.38 210 VAL A N 1
ATOM 1636 C CA . VAL A 1 210 ? 16.448 -0.858 -12.864 1.00 95.38 210 VAL A CA 1
ATOM 1637 C C . VAL A 1 210 ? 15.014 -0.491 -12.519 1.00 95.38 210 VAL A C 1
ATOM 1639 O O . VAL A 1 210 ? 14.745 0.538 -11.905 1.00 95.38 210 VAL A O 1
ATOM 1642 N N . HIS A 1 211 ? 14.093 -1.364 -12.890 1.00 96.12 211 HIS A N 1
ATOM 1643 C CA . HIS A 1 211 ? 12.680 -1.227 -12.593 1.00 96.12 211 HIS A CA 1
ATOM 1644 C C . HIS A 1 211 ? 12.283 -2.283 -11.565 1.00 96.12 211 HIS A C 1
ATOM 1646 O O . HIS A 1 211 ? 12.579 -3.463 -11.745 1.00 96.12 211 HIS A O 1
ATOM 1652 N N . ILE A 1 212 ? 11.600 -1.867 -10.502 1.00 97.50 212 ILE A N 1
ATOM 1653 C CA . ILE A 1 212 ? 11.116 -2.754 -9.441 1.00 97.50 212 ILE A CA 1
ATOM 1654 C C . ILE A 1 212 ? 9.610 -2.573 -9.336 1.00 97.50 212 ILE A C 1
ATOM 1656 O O . ILE A 1 212 ? 9.125 -1.442 -9.329 1.00 97.50 212 ILE A O 1
ATOM 1660 N N . TRP A 1 213 ? 8.870 -3.672 -9.286 1.00 97.69 213 TRP A N 1
ATOM 1661 C CA . TRP A 1 213 ? 7.419 -3.632 -9.155 1.00 97.69 213 TRP A CA 1
ATOM 1662 C C . TRP A 1 213 ? 6.893 -4.884 -8.467 1.00 97.69 213 TRP A C 1
ATOM 1664 O O . TRP A 1 213 ? 7.506 -5.955 -8.514 1.00 97.69 213 TRP A O 1
ATOM 1674 N N . LEU A 1 214 ? 5.718 -4.745 -7.865 1.00 97.25 214 LEU A N 1
ATOM 1675 C CA . LEU A 1 214 ? 4.979 -5.845 -7.266 1.00 97.25 214 LEU A CA 1
ATOM 1676 C C . LEU A 1 214 ? 3.922 -6.343 -8.254 1.00 97.25 214 LEU A C 1
ATOM 1678 O O . LEU A 1 214 ? 3.233 -5.544 -8.888 1.00 97.25 214 LEU A O 1
ATOM 1682 N N . THR A 1 215 ? 3.795 -7.657 -8.393 1.00 96.00 215 THR A N 1
ATOM 1683 C CA . THR A 1 215 ? 2.756 -8.305 -9.207 1.00 96.00 215 THR A CA 1
ATOM 1684 C C . THR A 1 215 ? 1.870 -9.177 -8.332 1.00 96.00 215 THR A C 1
ATOM 1686 O O . THR A 1 215 ? 2.381 -9.847 -7.442 1.00 96.00 215 THR A O 1
ATOM 1689 N N . GLY A 1 216 ? 0.562 -9.162 -8.571 1.00 95.38 216 GLY A N 1
ATOM 1690 C CA . GLY A 1 216 ? -0.429 -9.943 -7.821 1.00 95.38 216 GLY A CA 1
ATOM 1691 C C . GLY A 1 216 ? -1.842 -9.428 -8.096 1.00 95.38 216 GLY A C 1
ATOM 1692 O O . GLY A 1 216 ? -1.996 -8.327 -8.625 1.00 95.38 216 GLY A O 1
ATOM 1693 N N . GLY A 1 217 ? -2.873 -10.243 -7.852 1.00 94.19 217 GLY A N 1
ATOM 1694 C CA . GLY A 1 217 ? -4.273 -9.837 -8.091 1.00 94.19 217 GLY A CA 1
ATOM 1695 C C . GLY A 1 217 ? -4.613 -9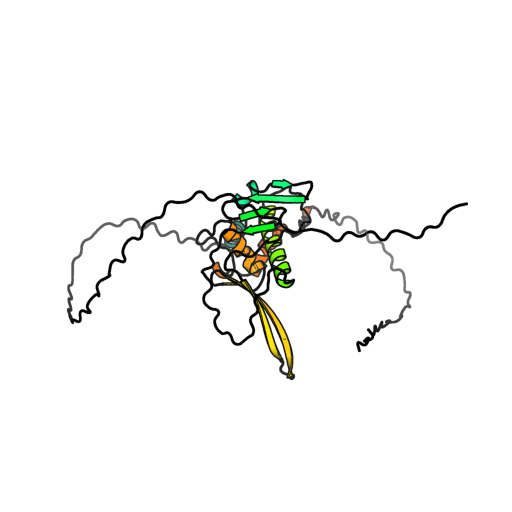.530 -9.561 1.00 94.19 217 GLY A C 1
ATOM 1696 O O . GLY A 1 217 ? -5.639 -8.932 -9.854 1.00 94.19 217 GLY A O 1
ATOM 1697 N N . GLY A 1 218 ? -3.746 -9.910 -10.510 1.00 93.31 218 GLY A N 1
ATOM 1698 C CA . GLY A 1 218 ? -3.859 -9.512 -11.921 1.00 93.31 218 GLY A CA 1
ATOM 1699 C C . GLY A 1 218 ? -3.313 -8.114 -12.239 1.00 93.31 218 GLY A C 1
ATOM 1700 O O . GLY A 1 218 ? -3.388 -7.683 -13.389 1.00 93.31 218 GLY A O 1
ATOM 1701 N N . PHE A 1 219 ? -2.717 -7.433 -11.261 1.00 95.50 219 PHE A N 1
ATOM 1702 C CA . PHE A 1 219 ? -2.189 -6.080 -11.390 1.00 95.50 219 PHE A CA 1
ATOM 1703 C C . PHE A 1 219 ? -0.663 -6.028 -11.269 1.00 95.50 219 PHE A C 1
ATOM 1705 O O . PHE A 1 219 ? -0.001 -6.954 -10.788 1.00 95.50 219 PHE A O 1
ATOM 1712 N N . ARG A 1 220 ? -0.106 -4.893 -11.704 1.00 95.62 220 ARG A N 1
ATOM 1713 C CA . ARG A 1 220 ? 1.296 -4.514 -11.521 1.00 95.62 220 ARG A CA 1
ATOM 1714 C C . ARG A 1 220 ? 1.357 -3.161 -10.819 1.00 95.62 220 ARG A C 1
ATOM 1716 O O . ARG A 1 220 ? 0.857 -2.171 -11.347 1.00 95.62 220 ARG A O 1
ATOM 1723 N N . PHE A 1 221 ? 2.003 -3.120 -9.661 1.00 97.50 221 PHE A N 1
ATOM 1724 C CA . PHE A 1 221 ? 2.179 -1.918 -8.850 1.00 97.50 221 PHE A CA 1
ATOM 1725 C C . PHE A 1 221 ? 3.616 -1.423 -9.001 1.00 97.50 221 PHE A C 1
ATOM 1727 O O . PHE A 1 221 ? 4.563 -2.131 -8.656 1.00 97.50 221 PHE A O 1
ATOM 1734 N N . GLY A 1 222 ? 3.787 -0.220 -9.541 1.00 96.56 222 GLY A N 1
ATOM 1735 C CA . GLY A 1 222 ? 5.087 0.396 -9.801 1.00 96.56 222 GLY A CA 1
ATOM 1736 C C . GLY A 1 222 ? 5.687 1.123 -8.598 1.00 96.56 222 GLY A C 1
ATOM 1737 O O . GLY A 1 222 ? 6.832 1.560 -8.668 1.00 96.56 222 GLY A O 1
ATOM 1738 N N . SER A 1 223 ? 4.943 1.269 -7.497 1.00 97.12 223 SER A N 1
ATOM 1739 C CA . SER A 1 223 ? 5.439 1.894 -6.269 1.00 97.12 223 SER A CA 1
ATOM 1740 C C . SER A 1 223 ? 4.793 1.308 -5.006 1.00 97.12 223 SER A C 1
ATOM 1742 O O . SER A 1 223 ? 3.676 0.783 -5.080 1.00 97.12 223 SER A O 1
ATOM 1744 N N . PRO A 1 224 ? 5.438 1.450 -3.831 1.00 97.88 224 PRO A N 1
ATOM 1745 C CA . PRO A 1 224 ? 4.847 1.058 -2.553 1.00 97.88 224 PRO A CA 1
ATOM 1746 C C . PRO A 1 224 ? 3.500 1.739 -2.272 1.00 97.88 224 PRO A C 1
ATOM 1748 O O . PRO A 1 224 ? 2.580 1.085 -1.793 1.00 97.88 224 PRO A O 1
ATOM 1751 N N . ALA A 1 225 ? 3.358 3.027 -2.610 1.00 96.44 225 ALA A N 1
ATOM 1752 C CA . ALA A 1 225 ? 2.123 3.788 -2.395 1.00 96.44 225 ALA A CA 1
ATOM 1753 C C . ALA A 1 225 ? 0.960 3.292 -3.274 1.00 96.44 225 ALA A C 1
ATOM 1755 O O . ALA A 1 225 ? -0.183 3.269 -2.822 1.00 96.44 225 ALA A O 1
ATOM 1756 N N . GLU A 1 226 ? 1.245 2.861 -4.512 1.00 96.25 226 GLU A N 1
ATOM 1757 C CA . GLU A 1 226 ? 0.238 2.238 -5.387 1.00 96.25 226 GLU A CA 1
ATOM 1758 C C . GLU A 1 226 ? -0.322 0.955 -4.755 1.00 96.25 226 GLU A C 1
ATOM 1760 O O . GLU A 1 226 ? -1.533 0.731 -4.789 1.00 96.25 226 GLU A O 1
ATOM 1765 N N . PHE A 1 227 ? 0.546 0.125 -4.164 1.00 98.31 227 PHE A N 1
ATOM 1766 C CA . PHE A 1 227 ? 0.129 -1.123 -3.524 1.00 98.31 227 PHE A CA 1
ATOM 1767 C C . PHE A 1 227 ? -0.497 -0.914 -2.139 1.00 98.31 227 PHE A C 1
ATOM 1769 O O . PHE A 1 227 ? -1.435 -1.624 -1.796 1.00 98.31 227 PHE A O 1
ATOM 1776 N N . ALA A 1 228 ? -0.037 0.060 -1.351 1.00 98.06 228 ALA A N 1
ATOM 1777 C CA . ALA A 1 228 ? -0.527 0.286 0.010 1.00 98.06 228 ALA A CA 1
ATOM 1778 C C . ALA A 1 228 ? -2.049 0.505 0.072 1.00 98.06 228 ALA A C 1
ATOM 1780 O O . ALA A 1 228 ? -2.717 -0.077 0.923 1.00 98.06 228 ALA A O 1
ATOM 1781 N N . ALA A 1 229 ? -2.615 1.258 -0.876 1.00 97.50 229 ALA A N 1
ATOM 1782 C CA . ALA A 1 229 ? -4.064 1.427 -0.999 1.00 97.50 229 ALA A CA 1
ATOM 1783 C C . ALA A 1 229 ? -4.808 0.095 -1.224 1.00 97.50 229 ALA A C 1
ATOM 1785 O O . ALA A 1 229 ? -5.897 -0.113 -0.693 1.00 97.50 229 ALA A O 1
ATOM 1786 N N . HIS A 1 230 ? -4.211 -0.815 -1.999 1.00 98.19 230 HIS A N 1
ATOM 1787 C CA . HIS A 1 230 ? -4.759 -2.149 -2.249 1.00 98.19 230 HIS A CA 1
ATOM 1788 C C . HIS A 1 230 ? -4.604 -3.063 -1.030 1.00 98.19 230 HIS A C 1
ATOM 1790 O O . HIS A 1 230 ? -5.532 -3.776 -0.664 1.00 98.19 230 HIS A O 1
ATOM 1796 N N 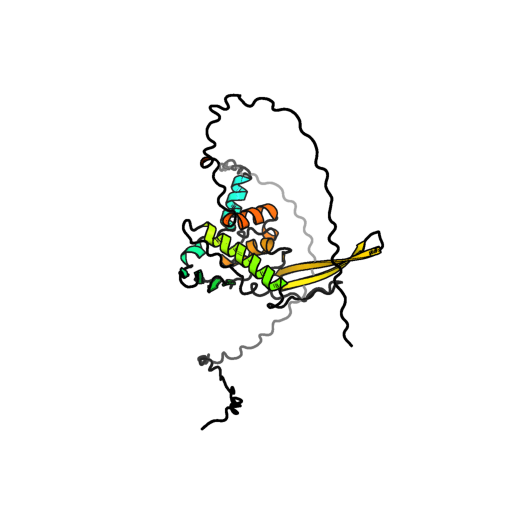. ALA A 1 231 ? -3.461 -2.990 -0.347 1.00 98.19 231 ALA A N 1
ATOM 1797 C CA . ALA A 1 231 ? -3.206 -3.717 0.892 1.00 98.19 231 ALA A CA 1
ATOM 1798 C C . ALA A 1 231 ? -4.209 -3.337 1.997 1.00 98.19 231 ALA A C 1
ATOM 1800 O O . ALA A 1 231 ? -4.751 -4.220 2.654 1.00 98.19 231 ALA A O 1
ATOM 1801 N N . ILE A 1 232 ? -4.527 -2.046 2.150 1.00 97.44 232 ILE A N 1
ATOM 1802 C CA . ILE A 1 232 ? -5.562 -1.557 3.078 1.00 97.44 232 ILE A CA 1
ATOM 1803 C C . ILE A 1 232 ? -6.934 -2.161 2.742 1.00 97.44 232 ILE A C 1
ATOM 1805 O O . ILE A 1 232 ? -7.659 -2.594 3.636 1.00 97.44 232 ILE A O 1
ATOM 1809 N N . TRP A 1 233 ? -7.285 -2.257 1.458 1.00 97.69 233 TRP A N 1
ATOM 1810 C CA . TRP A 1 233 ? -8.515 -2.923 1.024 1.00 97.69 233 TRP A CA 1
ATOM 1811 C C . TRP A 1 233 ? -8.524 -4.429 1.349 1.00 97.69 233 TRP A C 1
ATOM 1813 O O . TRP A 1 233 ? -9.528 -4.929 1.860 1.00 97.69 233 TRP A O 1
ATOM 1823 N N . LEU A 1 234 ? -7.404 -5.138 1.159 1.00 97.75 234 LEU A N 1
ATOM 1824 C CA . LEU A 1 234 ? -7.263 -6.542 1.579 1.00 97.75 234 LEU A CA 1
ATOM 1825 C C . LEU A 1 234 ? -7.433 -6.700 3.099 1.00 97.75 234 LEU A C 1
ATOM 1827 O O . LEU A 1 234 ? -8.125 -7.607 3.556 1.00 97.75 234 LEU A O 1
ATOM 1831 N N . MET A 1 235 ? -6.876 -5.785 3.896 1.00 97.38 235 MET A N 1
ATOM 1832 C CA . MET A 1 235 ? -7.027 -5.780 5.358 1.00 97.38 235 MET A CA 1
ATOM 1833 C C . MET A 1 235 ? -8.473 -5.542 5.823 1.00 97.38 235 MET A C 1
ATOM 1835 O O . MET A 1 235 ? -8.820 -5.917 6.941 1.00 97.38 235 MET A O 1
ATOM 1839 N N . ARG A 1 236 ? -9.331 -4.969 4.969 1.00 95.69 236 ARG A N 1
ATOM 1840 C CA . ARG A 1 236 ? -10.781 -4.815 5.202 1.00 95.69 236 ARG A CA 1
ATOM 1841 C C . ARG A 1 236 ? -11.593 -6.049 4.788 1.00 95.69 236 ARG A C 1
ATOM 1843 O O . ARG A 1 236 ? -12.818 -5.999 4.830 1.00 95.69 236 ARG A O 1
ATOM 1850 N N . GLY A 1 237 ? -10.935 -7.130 4.365 1.00 96.44 237 GLY A N 1
ATOM 1851 C CA . GLY A 1 237 ? -11.589 -8.341 3.868 1.00 96.44 237 GLY A CA 1
ATOM 1852 C C . GLY A 1 237 ? -11.958 -8.286 2.387 1.00 96.44 237 GLY A C 1
ATOM 1853 O O . GLY A 1 237 ? -12.800 -9.059 1.945 1.00 96.44 237 GLY A O 1
ATOM 1854 N N . ALA A 1 238 ? -11.342 -7.377 1.625 1.00 96.81 238 ALA A N 1
ATOM 1855 C CA . ALA A 1 238 ? -11.528 -7.253 0.182 1.00 96.81 238 ALA A CA 1
ATOM 1856 C C . ALA A 1 238 ? -12.995 -7.059 -0.295 1.00 96.81 238 ALA A C 1
ATOM 1858 O O . ALA A 1 238 ? -13.408 -7.697 -1.269 1.00 96.81 238 ALA A O 1
ATOM 1859 N N . PRO A 1 239 ? -13.805 -6.172 0.328 1.00 96.50 239 PRO A N 1
ATOM 1860 C CA . PRO A 1 239 ? -15.187 -5.953 -0.099 1.00 96.50 239 PRO A CA 1
ATOM 1861 C C . PRO A 1 239 ? -15.263 -5.473 -1.556 1.00 96.50 239 PRO A C 1
ATOM 1863 O O . PRO A 1 239 ? -14.509 -4.590 -1.979 1.00 96.50 239 PRO A O 1
ATOM 1866 N N . ALA A 1 240 ? -16.171 -6.056 -2.341 1.00 96.12 240 ALA A N 1
ATOM 1867 C CA . ALA A 1 240 ? -16.304 -5.751 -3.764 1.00 96.12 240 ALA A CA 1
ATOM 1868 C C . ALA A 1 240 ? -16.612 -4.259 -4.003 1.00 96.12 240 ALA A C 1
ATOM 1870 O O . ALA A 1 240 ? -17.441 -3.672 -3.317 1.00 96.12 240 ALA A O 1
ATOM 1871 N N . GLY A 1 241 ? -15.936 -3.638 -4.977 1.00 95.31 241 GLY A N 1
ATOM 1872 C CA . GLY A 1 241 ? -16.166 -2.234 -5.365 1.00 95.31 241 GLY A CA 1
ATOM 1873 C C . GLY A 1 241 ? -15.611 -1.167 -4.406 1.00 95.31 241 GLY A C 1
ATOM 1874 O O . GLY A 1 241 ? -15.692 0.025 -4.703 1.00 95.31 241 GLY A O 1
ATOM 1875 N N . GLU A 1 242 ? -15.003 -1.576 -3.291 1.00 96.38 242 GLU A N 1
ATOM 1876 C CA . GLU A 1 242 ? -14.555 -0.674 -2.221 1.00 96.38 242 GLU A CA 1
ATOM 1877 C C . GLU A 1 242 ? -13.040 -0.420 -2.196 1.00 96.38 242 GLU A C 1
ATOM 1879 O O . GLU A 1 242 ? -12.538 0.298 -1.326 1.00 96.38 242 GLU A O 1
ATOM 1884 N N . CYS A 1 243 ? -12.291 -0.974 -3.154 1.00 97.38 243 CYS A N 1
ATOM 1885 C CA . CYS A 1 243 ? -10.873 -0.663 -3.301 1.00 97.38 243 CYS A CA 1
ATOM 1886 C C . CYS A 1 243 ? -10.688 0.776 -3.809 1.00 97.38 243 CYS A C 1
ATOM 1888 O O . CYS A 1 243 ? -11.405 1.229 -4.698 1.00 97.38 243 CYS A O 1
ATOM 1890 N N . ALA A 1 244 ? -9.709 1.495 -3.255 1.00 96.38 244 ALA A N 1
ATOM 1891 C CA . ALA A 1 244 ? -9.363 2.866 -3.639 1.00 96.38 244 ALA A CA 1
ATOM 1892 C C . ALA A 1 244 ? -8.031 2.974 -4.400 1.00 96.38 244 ALA A C 1
ATOM 1894 O O . ALA A 1 244 ? -7.567 4.081 -4.677 1.00 96.38 244 ALA A O 1
ATOM 1895 N N . CYS A 1 245 ? -7.390 1.849 -4.734 1.00 97.25 245 CYS A N 1
ATOM 1896 C CA . CYS A 1 245 ? -6.115 1.873 -5.441 1.00 97.25 245 CYS A CA 1
ATOM 1897 C C . CYS A 1 245 ? -6.291 2.345 -6.897 1.00 97.25 245 CYS A C 1
ATOM 1899 O O . CYS A 1 245 ? -7.368 2.229 -7.496 1.00 97.25 245 CYS A O 1
ATOM 1901 N N . LYS A 1 246 ? -5.204 2.852 -7.489 1.00 96.81 246 LYS A N 1
ATOM 1902 C CA . LYS A 1 246 ? -5.169 3.318 -8.883 1.00 96.81 246 LYS A CA 1
ATOM 1903 C C . LYS A 1 246 ? -5.604 2.239 -9.875 1.00 96.81 246 LYS A C 1
ATOM 1905 O O . LYS A 1 246 ? -6.254 2.555 -10.862 1.00 96.81 246 LYS A O 1
ATOM 1910 N N . GLN A 1 247 ? -5.260 0.978 -9.620 1.00 96.56 247 GLN A N 1
ATOM 1911 C CA . GLN A 1 247 ? -5.560 -0.122 -10.539 1.00 96.56 247 GLN A CA 1
ATOM 1912 C C . GLN A 1 247 ? -7.049 -0.493 -10.546 1.00 96.56 247 GLN A C 1
ATOM 1914 O O . GLN A 1 247 ? -7.580 -0.840 -11.594 1.00 96.56 247 GLN A O 1
ATOM 1919 N N . CYS A 1 248 ? -7.735 -0.372 -9.405 1.00 96.44 248 CYS A N 1
ATOM 1920 C CA . CYS A 1 248 ? -9.160 -0.690 -9.290 1.00 96.44 248 CYS A CA 1
ATOM 1921 C C . CYS A 1 248 ? -10.081 0.484 -9.646 1.00 96.44 248 CYS A C 1
ATOM 1923 O O . CYS A 1 248 ? -11.213 0.260 -10.057 1.00 96.44 248 CYS A O 1
ATOM 1925 N N . THR A 1 249 ? -9.628 1.728 -9.460 1.00 95.56 249 THR A N 1
ATOM 1926 C CA . THR A 1 249 ? -10.481 2.926 -9.616 1.00 95.56 249 THR A CA 1
ATOM 1927 C C . THR A 1 249 ? -10.062 3.859 -10.743 1.00 95.56 249 THR A C 1
ATOM 1929 O O . THR A 1 249 ? -10.776 4.816 -11.027 1.00 95.56 249 THR A O 1
ATOM 1932 N N . HIS A 1 250 ? -8.887 3.643 -11.340 1.00 95.19 250 HIS A N 1
ATOM 1933 C CA . HIS A 1 250 ? -8.250 4.568 -12.284 1.00 95.19 250 HIS A CA 1
ATOM 1934 C C . HIS A 1 250 ? -8.012 5.984 -11.728 1.00 95.19 250 HIS A C 1
ATOM 1936 O O . HIS A 1 250 ? -7.751 6.919 -12.483 1.00 95.19 250 HIS A O 1
ATOM 1942 N N . ALA A 1 251 ? -8.053 6.154 -10.402 1.00 93.62 251 ALA A N 1
ATOM 1943 C CA . ALA A 1 251 ? -7.727 7.415 -9.756 1.00 93.62 251 ALA A CA 1
ATOM 1944 C C . ALA A 1 251 ? -6.250 7.799 -9.953 1.00 93.62 251 ALA A C 1
ATOM 1946 O O . ALA A 1 251 ? -5.363 6.950 -10.088 1.00 93.62 251 ALA A O 1
ATOM 1947 N N . CYS A 1 252 ? -5.974 9.104 -9.914 1.00 95.56 252 CYS A N 1
ATOM 1948 C CA . CYS A 1 252 ? -4.613 9.617 -9.975 1.00 95.56 252 CYS A CA 1
ATOM 1949 C C . CYS A 1 252 ? -3.804 9.154 -8.753 1.00 95.56 252 CYS A C 1
ATOM 1951 O O . CYS A 1 252 ? -4.222 9.344 -7.609 1.00 95.56 252 CYS A O 1
ATOM 1953 N N . GLN A 1 253 ? -2.607 8.598 -8.984 1.00 95.94 253 GLN A N 1
ATOM 1954 C CA . GLN A 1 253 ? -1.740 8.141 -7.892 1.00 95.94 253 GLN A CA 1
ATOM 1955 C C . GLN A 1 253 ? -1.337 9.282 -6.955 1.00 95.94 253 GLN A C 1
ATOM 1957 O O . GLN A 1 253 ? -1.186 9.061 -5.759 1.00 95.94 253 GLN A O 1
ATOM 1962 N N . LYS A 1 254 ? -1.190 10.503 -7.485 1.00 95.75 254 LYS A N 1
ATOM 1963 C CA . LYS A 1 254 ? -0.836 11.684 -6.691 1.00 95.75 254 LYS A CA 1
ATOM 1964 C C . LYS A 1 254 ? -1.848 11.917 -5.567 1.00 95.75 254 LYS A C 1
ATOM 1966 O O . LYS A 1 254 ? -1.439 12.123 -4.431 1.00 95.75 254 LYS A O 1
ATOM 1971 N N . ASP A 1 255 ? -3.140 11.822 -5.865 1.00 93.62 255 ASP A N 1
ATOM 1972 C CA . ASP A 1 255 ? -4.201 12.045 -4.878 1.00 93.62 255 ASP A CA 1
ATOM 1973 C C . ASP A 1 255 ? -4.209 10.951 -3.807 1.00 93.62 255 ASP A C 1
ATOM 1975 O O . ASP A 1 255 ? -4.364 11.239 -2.624 1.00 93.62 255 ASP A O 1
ATOM 1979 N N . ILE A 1 256 ? -4.015 9.693 -4.220 1.00 93.62 256 ILE A N 1
ATOM 1980 C CA . ILE A 1 256 ? -3.934 8.547 -3.304 1.00 93.62 256 ILE A CA 1
ATOM 1981 C C . ILE A 1 256 ? -2.745 8.724 -2.354 1.00 93.62 256 ILE A C 1
ATOM 1983 O O . ILE A 1 256 ? -2.903 8.598 -1.142 1.00 93.62 256 ILE A O 1
ATOM 1987 N N . THR A 1 257 ? -1.568 9.058 -2.891 1.00 94.31 257 THR A N 1
ATOM 1988 C CA . THR A 1 257 ? -0.361 9.287 -2.090 1.00 94.31 257 THR A CA 1
ATOM 1989 C C . THR A 1 257 ? -0.552 10.445 -1.110 1.00 94.31 257 THR A C 1
ATOM 1991 O O . THR A 1 257 ? -0.175 10.308 0.047 1.00 94.31 257 THR A O 1
ATOM 1994 N N . VAL A 1 258 ? -1.191 11.550 -1.519 1.00 93.31 258 VAL A N 1
ATOM 1995 C CA . VAL A 1 258 ? -1.468 12.685 -0.619 1.00 93.31 258 VAL A CA 1
ATOM 1996 C C . VAL A 1 258 ? -2.300 12.259 0.592 1.00 93.31 258 VAL A C 1
ATOM 1998 O O . VAL A 1 258 ? -1.969 12.669 1.702 1.00 93.31 258 VAL A O 1
ATOM 2001 N N . ILE A 1 259 ? -3.330 11.432 0.391 1.00 93.06 259 ILE A N 1
ATOM 2002 C CA . ILE A 1 259 ? -4.174 10.923 1.483 1.00 93.06 259 ILE A CA 1
ATOM 2003 C C . ILE A 1 259 ? -3.368 9.991 2.400 1.00 93.06 259 ILE A C 1
ATOM 2005 O O . ILE A 1 259 ? -3.434 10.120 3.618 1.00 93.06 259 ILE A O 1
ATOM 2009 N N . LEU A 1 260 ? -2.577 9.076 1.830 1.00 93.19 260 LEU A N 1
ATOM 2010 C CA . LEU A 1 260 ? -1.764 8.132 2.610 1.00 93.19 260 LEU A CA 1
ATOM 2011 C C . LEU A 1 260 ? -0.631 8.813 3.399 1.00 93.19 260 LEU A C 1
ATOM 2013 O O . LEU A 1 260 ? -0.202 8.296 4.429 1.00 93.19 260 LEU A O 1
ATOM 2017 N N . GLU A 1 261 ? -0.134 9.954 2.922 1.00 92.31 261 GLU A N 1
ATOM 2018 C CA . GLU A 1 261 ? 0.917 10.739 3.580 1.00 92.31 261 GLU A CA 1
ATOM 2019 C C . GLU A 1 261 ? 0.385 11.758 4.594 1.00 92.31 261 GLU A C 1
ATOM 2021 O O . GLU A 1 261 ? 1.158 12.243 5.421 1.00 92.31 261 GLU A O 1
ATOM 2026 N N . GLU A 1 262 ? -0.908 12.098 4.545 1.00 90.50 262 GLU A N 1
ATOM 2027 C CA . GLU A 1 262 ? -1.550 13.068 5.445 1.00 90.50 262 GLU A CA 1
ATOM 2028 C C . GLU A 1 262 ? -1.209 12.830 6.932 1.00 90.50 262 GLU A C 1
ATOM 2030 O O . GLU A 1 262 ? -0.800 13.795 7.581 1.00 90.50 262 GLU A O 1
ATOM 2035 N N . PRO A 1 263 ? -1.229 11.586 7.460 1.00 86.44 263 PRO A N 1
ATOM 2036 C CA . PRO A 1 263 ? -0.934 11.311 8.872 1.00 86.44 263 PRO A CA 1
ATOM 2037 C C . PRO A 1 263 ? 0.523 11.577 9.277 1.00 86.44 263 PRO A C 1
ATOM 2039 O O . PRO A 1 263 ? 0.833 11.678 10.461 1.00 86.44 263 PRO A O 1
ATOM 2042 N N . PHE A 1 264 ? 1.433 11.674 8.304 1.00 83.69 264 PHE A N 1
ATOM 2043 C CA . PHE A 1 264 ? 2.860 11.928 8.530 1.00 83.69 264 PHE A CA 1
ATOM 2044 C C . PHE A 1 264 ? 3.237 13.390 8.355 1.00 83.69 264 PHE A C 1
ATOM 2046 O O . PHE A 1 264 ? 4.369 13.777 8.662 1.00 83.69 264 PHE A O 1
ATOM 2053 N N . ARG A 1 265 ? 2.322 14.215 7.840 1.00 85.88 265 ARG A N 1
ATOM 2054 C CA . ARG A 1 265 ? 2.585 15.642 7.745 1.00 85.88 265 ARG A CA 1
ATOM 2055 C C . ARG A 1 265 ? 2.582 16.197 9.164 1.00 85.88 265 ARG A C 1
ATOM 2057 O O . ARG A 1 265 ? 1.600 15.998 9.877 1.00 85.88 265 ARG A O 1
ATOM 2064 N N . PRO A 1 266 ? 3.650 16.900 9.586 1.00 79.94 266 PRO A N 1
ATOM 2065 C CA . PRO A 1 266 ? 3.595 17.614 10.848 1.00 79.94 266 PRO A CA 1
ATOM 2066 C C . PRO A 1 266 ? 2.356 18.512 10.807 1.00 79.94 266 PRO A C 1
ATOM 2068 O O . PRO A 1 266 ? 2.082 19.081 9.737 1.00 79.94 266 PRO A O 1
ATOM 2071 N N . PRO A 1 267 ? 1.597 18.618 11.915 1.00 78.31 267 PRO A N 1
ATOM 2072 C CA . PRO A 1 267 ? 0.438 19.489 11.959 1.00 78.31 267 PRO A CA 1
ATOM 2073 C C . PRO A 1 267 ? 0.897 20.839 11.435 1.00 78.31 267 PRO A C 1
ATOM 2075 O O . PRO A 1 267 ? 1.865 21.418 11.945 1.00 78.31 267 PRO A O 1
ATOM 2078 N N . ARG A 1 268 ? 0.286 21.289 10.329 1.00 78.69 268 ARG A N 1
ATOM 2079 C CA . ARG A 1 268 ? 0.561 22.627 9.816 1.00 78.69 268 ARG A CA 1
ATOM 2080 C C . ARG A 1 268 ? 0.304 23.520 11.009 1.00 78.69 268 ARG A C 1
ATOM 2082 O O . ARG A 1 268 ? -0.814 23.487 11.515 1.00 78.69 268 ARG A O 1
ATOM 2089 N N . LYS A 1 269 ? 1.333 24.231 11.490 1.00 78.69 269 LYS A N 1
ATOM 2090 C CA . LYS A 1 269 ? 1.155 25.283 12.493 1.00 78.69 269 LYS A CA 1
ATOM 2091 C C . LYS A 1 269 ? 0.015 26.116 11.941 1.00 78.69 269 LYS A C 1
ATOM 2093 O O . LYS A 1 269 ? 0.190 26.742 10.894 1.00 78.69 269 LYS A O 1
ATOM 2098 N N . SER A 1 270 ? -1.178 25.959 12.513 1.00 68.06 270 SER A N 1
ATOM 2099 C CA . SER A 1 270 ? -2.375 26.598 11.993 1.00 68.06 270 SER A CA 1
ATOM 2100 C C . SER A 1 270 ? -2.011 28.064 11.877 1.00 68.06 270 SER A C 1
ATOM 2102 O O . SER A 1 270 ? -1.405 28.594 12.805 1.00 68.06 270 SER A O 1
ATOM 2104 N N . ALA A 1 271 ? -2.294 28.714 10.750 1.00 60.03 271 ALA A N 1
ATOM 2105 C CA . ALA A 1 271 ? -1.935 30.123 10.579 1.00 60.03 271 ALA A CA 1
ATOM 2106 C C . ALA A 1 271 ? -2.481 30.996 11.736 1.00 60.03 271 ALA A C 1
ATOM 2108 O O . ALA A 1 271 ? -1.882 32.006 12.067 1.00 60.03 271 ALA A O 1
ATOM 2109 N N . ALA A 1 272 ? -3.517 30.522 12.442 1.00 60.03 272 ALA A N 1
ATOM 2110 C CA . ALA A 1 272 ? -4.035 31.065 13.700 1.00 60.03 272 ALA A CA 1
ATOM 2111 C C . ALA A 1 272 ? -3.057 31.064 14.904 1.00 60.03 272 ALA A C 1
ATOM 2113 O O . ALA A 1 272 ? -3.307 31.742 15.889 1.00 60.03 272 ALA A O 1
ATOM 2114 N N . SER A 1 273 ? -1.953 30.315 14.855 1.00 56.66 273 SER A N 1
ATOM 2115 C CA . SER A 1 273 ? -0.879 30.297 15.865 1.00 56.66 273 SER A CA 1
ATOM 2116 C C . SER A 1 273 ? 0.375 31.044 15.389 1.00 56.66 273 SER A C 1
ATOM 2118 O O . SER A 1 273 ? 1.370 31.123 16.107 1.00 56.66 273 SER A O 1
ATOM 2120 N N . MET A 1 274 ? 0.335 31.659 14.203 1.00 55.34 274 MET A N 1
ATOM 2121 C CA . MET A 1 274 ? 1.127 32.858 13.967 1.00 55.34 274 MET A CA 1
ATOM 2122 C C . MET A 1 274 ? 0.292 34.039 14.457 1.00 55.34 274 MET A C 1
ATOM 2124 O O . MET A 1 274 ? -0.349 34.724 13.667 1.00 55.34 274 MET A O 1
ATOM 2128 N N . ASN A 1 275 ? 0.363 34.310 15.764 1.00 59.59 275 ASN A N 1
ATOM 2129 C CA . ASN A 1 275 ? 0.329 35.692 16.238 1.00 59.59 275 ASN A CA 1
ATOM 2130 C C . ASN A 1 275 ? 1.545 36.385 15.610 1.00 59.59 275 ASN A C 1
ATOM 2132 O O . ASN A 1 275 ? 2.581 36.565 16.249 1.00 59.59 275 ASN A O 1
ATOM 2136 N N . TRP A 1 276 ? 1.460 36.691 14.315 1.00 55.25 276 TRP A N 1
ATOM 2137 C CA . TRP A 1 276 ? 2.251 37.766 13.763 1.00 55.25 276 TRP A CA 1
ATOM 2138 C C . TRP A 1 276 ? 1.814 38.981 14.573 1.00 55.25 276 TRP A C 1
ATOM 2140 O O . TRP A 1 276 ? 0.615 39.277 14.570 1.00 55.25 276 TRP A O 1
ATOM 2150 N N . PRO A 1 277 ? 2.713 39.614 15.344 1.00 62.03 277 PRO A N 1
ATOM 2151 C CA . PRO A 1 277 ? 2.347 40.846 16.012 1.00 62.03 277 PRO A CA 1
ATOM 2152 C C . PRO A 1 277 ? 1.751 41.773 14.944 1.00 62.03 277 PRO A C 1
ATOM 2154 O O . PRO A 1 277 ? 2.299 41.827 13.832 1.00 62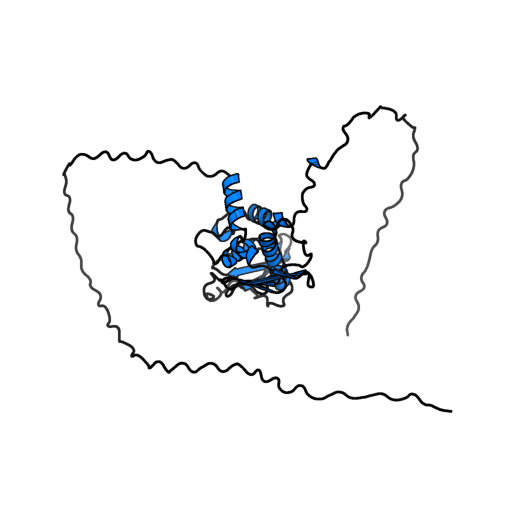.03 277 PRO A O 1
ATOM 2157 N N . PRO A 1 278 ? 0.607 42.423 15.224 1.00 60.00 278 PRO A N 1
ATOM 2158 C CA . PRO A 1 278 ? 0.046 43.393 14.301 1.00 60.00 278 PRO A CA 1
ATOM 2159 C C . PRO A 1 278 ? 1.160 44.381 13.923 1.00 60.00 278 PRO A C 1
ATOM 2161 O O . PRO A 1 278 ? 2.000 44.696 14.771 1.00 60.00 278 PRO A O 1
ATOM 2164 N N . PRO A 1 279 ? 1.249 44.811 12.653 1.00 63.41 279 PRO A N 1
ATOM 2165 C CA . PRO A 1 279 ? 2.245 45.773 12.206 1.00 63.41 279 PRO A CA 1
ATOM 2166 C C . PRO A 1 279 ? 1.899 47.165 12.751 1.00 63.41 279 PRO A C 1
ATOM 2168 O O . PRO A 1 279 ? 1.621 48.087 11.995 1.00 63.41 279 PRO A O 1
ATOM 2171 N N . GLU A 1 280 ? 1.904 47.314 14.068 1.00 64.81 280 GLU A N 1
ATOM 2172 C CA . GLU A 1 280 ? 1.842 48.594 14.747 1.00 64.81 280 GLU A CA 1
ATOM 2173 C C . GLU A 1 280 ? 3.280 48.944 15.154 1.00 64.81 280 GLU A C 1
ATOM 2175 O O . GLU A 1 280 ? 4.005 48.146 15.747 1.00 64.81 280 GLU A O 1
ATOM 2180 N N . ASP A 1 281 ? 3.719 50.117 14.704 1.00 57.62 281 ASP A N 1
ATOM 2181 C CA . ASP A 1 281 ? 4.989 50.772 15.026 1.00 57.62 281 ASP A CA 1
ATOM 2182 C C . ASP A 1 281 ? 6.287 50.229 14.409 1.00 57.62 281 ASP A C 1
ATOM 2184 O O . ASP A 1 281 ? 7.346 50.188 15.040 1.00 57.62 281 ASP A O 1
ATOM 2188 N N . ARG A 1 282 ? 6.303 50.044 13.080 1.00 56.97 282 ARG A N 1
ATOM 2189 C CA . ARG A 1 282 ? 7.522 50.406 12.322 1.00 56.97 282 ARG A CA 1
ATOM 2190 C C . ARG A 1 282 ? 7.605 51.926 12.184 1.00 56.97 282 ARG A C 1
ATOM 2192 O O . ARG A 1 282 ? 7.497 52.472 11.089 1.00 56.97 282 ARG A O 1
ATOM 2199 N N . VAL A 1 283 ? 7.837 52.606 13.306 1.00 61.03 283 VAL A N 1
ATOM 2200 C CA . VAL A 1 283 ? 8.326 53.985 13.298 1.00 61.03 283 VAL A CA 1
ATOM 2201 C C . VAL A 1 283 ? 9.651 53.988 12.543 1.00 61.03 283 VAL A C 1
ATOM 2203 O O . VAL A 1 283 ? 10.654 53.403 12.957 1.00 61.03 283 VAL A O 1
ATOM 2206 N N . ALA A 1 284 ? 9.623 54.638 11.386 1.00 60.12 284 ALA A N 1
ATOM 2207 C CA . ALA A 1 284 ? 10.774 54.939 10.567 1.00 60.12 284 ALA A CA 1
ATOM 2208 C C . ALA A 1 284 ? 11.836 55.664 11.402 1.00 60.12 284 ALA A C 1
ATOM 2210 O O . ALA A 1 284 ? 11.664 56.825 11.758 1.00 60.12 284 ALA A O 1
ATOM 2211 N N . LYS A 1 285 ? 12.944 54.987 11.715 1.00 60.34 285 LYS A N 1
ATOM 2212 C CA . LYS A 1 285 ? 14.198 55.619 12.149 1.00 60.34 285 LYS A CA 1
ATOM 2213 C C . LYS A 1 285 ? 15.348 54.622 12.040 1.00 60.34 285 LYS A C 1
ATOM 2215 O O . LYS A 1 285 ? 15.812 54.068 13.030 1.00 60.34 285 LYS A O 1
ATOM 2220 N N . ARG A 1 286 ? 15.869 54.424 10.828 1.00 54.12 286 ARG A N 1
ATOM 2221 C CA . ARG A 1 286 ? 17.299 54.126 10.671 1.00 54.12 286 ARG A CA 1
ATOM 2222 C C . ARG A 1 286 ? 17.884 55.025 9.600 1.00 54.12 286 ARG A C 1
ATOM 2224 O O . ARG A 1 286 ? 17.581 54.905 8.419 1.00 54.12 286 ARG A O 1
ATOM 2231 N N . LYS A 1 287 ? 18.680 55.966 10.107 1.00 64.38 287 LYS A N 1
ATOM 2232 C CA . LYS A 1 287 ? 19.637 56.796 9.388 1.00 64.38 287 LYS A CA 1
ATOM 2233 C C . LYS A 1 287 ? 20.415 55.945 8.388 1.00 64.38 287 LYS A C 1
ATOM 2235 O O . LYS A 1 287 ? 20.949 54.900 8.751 1.00 64.38 287 LYS A O 1
ATOM 2240 N N . PHE A 1 288 ? 20.511 56.466 7.172 1.00 50.38 288 PHE A N 1
ATOM 2241 C CA . PHE A 1 288 ? 21.554 56.130 6.218 1.00 50.38 288 PHE A CA 1
ATOM 2242 C C . PHE A 1 288 ? 22.920 56.328 6.889 1.00 50.38 288 PHE A C 1
ATOM 2244 O O . PHE A 1 288 ? 23.306 57.450 7.212 1.00 50.38 288 PHE A O 1
ATOM 2251 N N . GLY A 1 289 ? 23.607 55.217 7.149 1.00 55.81 289 GLY A N 1
ATOM 2252 C CA . GLY A 1 289 ? 25.013 55.167 7.521 1.00 55.81 289 GLY A CA 1
ATOM 2253 C C . GLY A 1 289 ? 25.818 54.730 6.305 1.00 55.81 289 GLY A C 1
ATOM 2254 O O . GLY A 1 289 ? 25.658 53.616 5.823 1.00 55.81 289 GLY A O 1
ATOM 2255 N N . SER A 1 290 ? 26.605 55.677 5.813 1.00 52.53 290 SER A N 1
ATOM 2256 C CA . SER A 1 290 ? 27.603 55.631 4.748 1.00 52.53 290 SER A CA 1
ATOM 2257 C C . SER A 1 290 ? 28.448 54.348 4.645 1.00 52.53 290 SER A C 1
ATOM 2259 O O . SER A 1 290 ? 28.999 53.890 5.637 1.00 52.53 290 SER A O 1
ATOM 2261 N N . VAL A 1 291 ? 28.566 53.862 3.402 1.00 51.22 291 VAL A N 1
ATOM 2262 C CA . VAL A 1 291 ? 29.780 53.464 2.649 1.00 51.22 291 VAL A CA 1
ATOM 2263 C C . VAL A 1 291 ? 30.976 52.884 3.426 1.00 51.22 291 VAL A C 1
ATOM 2265 O O . VAL A 1 291 ? 31.589 53.562 4.244 1.00 51.22 291 VAL A O 1
ATOM 2268 N N . GLY A 1 292 ? 31.372 51.676 3.018 1.00 50.06 292 GLY A N 1
ATOM 2269 C CA . GLY A 1 292 ? 32.636 50.987 3.312 1.00 50.06 292 GLY A CA 1
ATOM 2270 C C . GLY A 1 292 ? 32.457 49.514 2.928 1.00 50.06 292 GLY A C 1
ATOM 2271 O O . GLY A 1 292 ? 31.822 48.777 3.671 1.00 50.06 292 GLY A O 1
ATOM 2272 N N . ASP A 1 293 ? 32.608 49.124 1.665 1.00 52.50 293 ASP A N 1
ATOM 2273 C CA . ASP A 1 293 ? 33.864 48.878 0.940 1.00 52.50 293 ASP A CA 1
ATOM 2274 C C . ASP A 1 293 ? 34.624 47.629 1.443 1.00 52.50 293 ASP A C 1
ATOM 2276 O O . ASP A 1 293 ? 34.770 47.410 2.644 1.00 52.50 293 ASP A O 1
ATOM 2280 N N . ILE A 1 294 ? 35.169 46.895 0.466 1.00 47.62 294 ILE A N 1
ATOM 2281 C CA . ILE A 1 294 ? 36.186 45.829 0.532 1.00 47.62 294 ILE A CA 1
ATOM 2282 C C . ILE A 1 294 ? 35.754 44.426 1.019 1.00 47.62 294 ILE A C 1
ATOM 2284 O O . ILE A 1 294 ? 35.338 44.234 2.158 1.00 47.62 294 ILE A O 1
ATOM 2288 N N . GLY A 1 295 ? 35.987 43.399 0.180 1.00 43.59 295 GLY A N 1
ATOM 2289 C CA . GLY A 1 295 ? 36.148 42.025 0.683 1.00 43.59 295 GLY A CA 1
ATOM 2290 C C . GLY A 1 295 ? 35.938 40.848 -0.274 1.00 43.59 295 GLY A C 1
ATOM 2291 O O . GLY A 1 295 ? 35.240 39.906 0.081 1.00 43.59 295 GLY A O 1
ATOM 2292 N N . GLU A 1 296 ? 36.536 40.878 -1.462 1.00 58.16 296 GLU A N 1
ATOM 2293 C CA . GLU A 1 296 ? 36.781 39.717 -2.332 1.00 58.16 296 GLU A CA 1
ATOM 2294 C C . GLU A 1 296 ? 37.730 38.711 -1.655 1.00 58.16 296 GLU A C 1
ATOM 2296 O O . GLU A 1 296 ? 38.874 39.083 -1.432 1.00 58.16 296 GLU A O 1
ATOM 2301 N N . VAL A 1 297 ? 37.327 37.456 -1.367 1.00 47.47 297 VAL A N 1
ATOM 2302 C CA . VAL A 1 297 ? 38.281 36.338 -1.148 1.00 47.47 297 VAL A CA 1
ATOM 2303 C C . VAL A 1 297 ? 37.664 34.954 -1.462 1.00 47.47 297 VAL A C 1
ATOM 2305 O O . VAL A 1 297 ? 36.847 34.430 -0.712 1.00 47.47 297 VAL A O 1
ATOM 2308 N N . VAL A 1 298 ? 38.127 34.393 -2.585 1.00 52.69 298 VAL A N 1
ATOM 2309 C CA . VAL A 1 298 ? 38.564 33.004 -2.865 1.00 52.69 298 VAL A CA 1
ATOM 2310 C C . VAL A 1 298 ? 37.608 31.821 -2.634 1.00 52.69 298 VAL A C 1
ATOM 2312 O O . VAL A 1 298 ? 37.265 31.422 -1.525 1.00 52.69 298 VAL A O 1
ATOM 2315 N N . ALA A 1 299 ? 37.308 31.169 -3.760 1.00 51.62 299 ALA A N 1
ATOM 2316 C CA . ALA A 1 299 ? 36.835 29.799 -3.858 1.00 51.62 299 ALA A CA 1
ATOM 2317 C C . ALA A 1 299 ? 37.982 28.813 -3.586 1.00 51.62 299 ALA A C 1
ATOM 2319 O O . ALA A 1 299 ? 38.950 28.797 -4.343 1.00 51.62 299 ALA A O 1
ATOM 2320 N N . ASP A 1 300 ? 37.833 27.948 -2.579 1.00 49.59 300 ASP A N 1
ATOM 2321 C CA . ASP A 1 300 ? 38.710 26.790 -2.405 1.00 49.59 300 ASP A CA 1
ATOM 2322 C C . ASP A 1 300 ? 38.024 25.495 -2.847 1.00 49.59 300 ASP A C 1
ATOM 2324 O O . ASP A 1 300 ? 37.057 24.992 -2.268 1.00 49.59 300 ASP A O 1
ATOM 2328 N N . SER A 1 301 ? 38.588 24.990 -3.938 1.00 53.66 301 SER A N 1
ATOM 2329 C CA . SER A 1 301 ? 38.434 23.672 -4.526 1.00 53.66 301 SER A CA 1
ATOM 2330 C C . SER A 1 301 ? 39.003 22.611 -3.581 1.00 53.66 301 SER A C 1
ATOM 2332 O O . SER A 1 301 ? 40.192 22.634 -3.269 1.00 53.66 301 SER A O 1
ATOM 2334 N N . VAL A 1 302 ? 38.184 21.647 -3.149 1.00 56.56 302 VAL A N 1
ATOM 2335 C CA . VAL A 1 302 ? 38.684 20.442 -2.469 1.00 56.56 302 VAL A CA 1
ATOM 2336 C C . VAL A 1 302 ? 38.421 19.227 -3.341 1.00 56.56 302 VAL A C 1
ATOM 2338 O O . VAL A 1 302 ? 37.374 18.581 -3.297 1.00 56.56 302 VAL A O 1
ATOM 2341 N N . ASP A 1 303 ? 39.448 18.944 -4.128 1.00 55.84 303 ASP A N 1
ATOM 2342 C CA . ASP A 1 303 ? 39.695 17.717 -4.859 1.00 55.84 303 ASP A CA 1
ATOM 2343 C C . ASP A 1 303 ? 39.949 16.573 -3.854 1.00 55.84 303 ASP A C 1
ATOM 2345 O O . ASP A 1 303 ? 40.854 16.641 -3.017 1.00 55.84 303 ASP A O 1
ATOM 2349 N N . ARG A 1 304 ? 39.138 15.507 -3.884 1.00 54.97 304 ARG A N 1
ATOM 2350 C CA . ARG A 1 304 ? 39.416 14.265 -3.138 1.00 54.97 304 ARG A CA 1
ATOM 2351 C C . ARG A 1 304 ? 39.492 13.088 -4.095 1.00 54.97 304 ARG A C 1
ATOM 2353 O O . ARG A 1 304 ? 38.509 12.400 -4.364 1.00 54.97 304 ARG A O 1
ATOM 2360 N N . GLN A 1 305 ? 40.721 12.825 -4.528 1.00 50.47 305 GLN A N 1
ATOM 2361 C CA . GLN A 1 305 ? 41.161 11.540 -5.052 1.00 50.47 305 GLN A CA 1
ATOM 2362 C C . GLN A 1 305 ? 40.923 10.427 -4.018 1.00 50.47 305 GLN A C 1
ATOM 2364 O O . GLN A 1 305 ? 41.495 10.446 -2.927 1.00 50.47 305 GLN A O 1
ATOM 2369 N N . VAL A 1 306 ? 40.146 9.404 -4.383 1.00 57.66 306 VAL A N 1
ATOM 2370 C CA . VAL A 1 306 ? 40.148 8.113 -3.680 1.00 57.66 306 VAL A CA 1
ATOM 2371 C C . VAL A 1 306 ? 40.948 7.107 -4.501 1.00 57.66 306 VAL A C 1
ATOM 2373 O O . VAL A 1 306 ? 40.583 6.689 -5.599 1.00 57.66 306 VAL A O 1
ATOM 2376 N N . LYS A 1 307 ? 42.090 6.771 -3.909 1.00 60.34 307 LYS A N 1
ATOM 2377 C CA . LYS A 1 307 ? 43.154 5.873 -4.342 1.00 60.34 307 LYS A CA 1
ATOM 2378 C C . LYS A 1 307 ? 42.647 4.427 -4.434 1.00 60.34 307 LYS A C 1
ATOM 2380 O O . LYS A 1 307 ? 42.168 3.869 -3.449 1.00 60.34 307 LYS A O 1
ATOM 2385 N N . ARG A 1 308 ? 42.807 3.811 -5.611 1.00 57.88 308 ARG A N 1
ATOM 2386 C CA . ARG A 1 308 ? 42.694 2.358 -5.822 1.00 57.88 308 ARG A CA 1
ATOM 2387 C C . ARG A 1 308 ? 43.742 1.640 -4.965 1.00 57.88 308 ARG A C 1
ATOM 2389 O O . ARG A 1 308 ? 44.913 2.016 -4.992 1.00 57.88 308 ARG A O 1
ATOM 2396 N N . ARG A 1 309 ? 43.337 0.592 -4.244 1.00 62.59 309 ARG A N 1
ATOM 2397 C CA . ARG A 1 309 ? 44.249 -0.407 -3.675 1.00 62.59 309 ARG A CA 1
ATOM 2398 C C . ARG A 1 309 ? 44.012 -1.760 -4.335 1.00 62.59 309 ARG A C 1
ATOM 2400 O O . ARG A 1 309 ? 42.879 -2.164 -4.568 1.00 62.59 309 ARG A O 1
ATOM 2407 N N . HIS A 1 310 ? 45.148 -2.371 -4.641 1.00 54.25 310 HIS A N 1
ATOM 2408 C CA . HIS A 1 310 ? 45.395 -3.690 -5.193 1.00 54.25 310 HIS A CA 1
ATOM 2409 C C . HIS A 1 310 ? 44.646 -4.818 -4.480 1.00 54.25 310 HIS A C 1
ATOM 2411 O O . HIS A 1 310 ? 44.457 -4.788 -3.265 1.00 54.25 310 HIS A O 1
ATOM 2417 N N . SER A 1 311 ? 44.361 -5.881 -5.225 1.00 49.69 311 SER A N 1
ATOM 2418 C CA . SER A 1 311 ? 44.430 -7.241 -4.698 1.00 49.69 311 SER A CA 1
ATOM 2419 C C . SER A 1 311 ? 45.093 -8.121 -5.753 1.00 49.69 311 SER A C 1
ATOM 2421 O O . SER A 1 311 ? 44.764 -8.021 -6.936 1.00 49.69 311 SER A O 1
ATOM 2423 N N . LEU A 1 312 ? 46.112 -8.829 -5.269 1.00 58.34 312 LEU A N 1
ATOM 2424 C CA . LEU A 1 312 ? 46.844 -9.929 -5.890 1.00 58.34 312 LEU A CA 1
ATOM 2425 C C . LEU A 1 312 ? 45.907 -11.085 -6.252 1.00 58.34 312 LEU A C 1
ATOM 2427 O O . LEU A 1 312 ? 44.876 -11.226 -5.554 1.00 58.34 312 LEU A O 1
#

Secondary structure (DSSP, 8-state):
-------------------------PPPPP---------PPPPPP-----------------------------PPPPHHHHHHHHHHHHS-HHHHTTEEEETTTTEEEEE-SSEEEETTEEEE----PPSPP-----SS-EEEPPTTSHHHHHHHHHHHHHHHHHHHTT-TT--------EESSPPTT-EEEEEEEEEEPTTSPEEEEEEEEEEETTEEESSHHHHHHHHHHHHTT--TT---SHHHH---HHHHHHHHHGGGSPPP--GGG--PPP----------------------------------

Mean predicted aligned error: 15.46 Å

Foldsee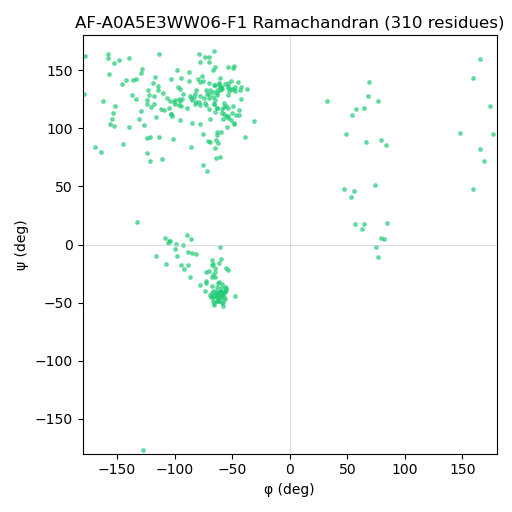k 3Di:
DDDDDDDDDDDDDDDDDDPDPPDPDDPDDDDDDDDDDDDDDDDDDDDDDDDDDDDDDDDDDDDDPDPPPPPPPPPPDDPVRVLVLLLVLLAQVVFLVQWDQDPVLRAIFGDDPAWTADRLAIEGAFFLFDDDDDDDPDPFDKDWADCPHPVNQVLQLLLQQLNVLNNCVVPPDDPPRPDGRGYPHDYPNKTKIKTWDWDQDPVRDTDIDIFIWIDGSNDIGRGSLLCSQVSSCSSVVNDPPSGSHCVSPVDDSVSSVCSSCVSVPDPPCPVVNPPPPPPDDPPDDDDDDDDDDDDDDDDDDDDDDDDDDDDD

Radius of gyration: 34.17 Å; Cα contacts (8 Å, |Δi|>4): 320; chains: 1; bounding box: 111×101×87 Å